Protein AF-A0A0D3IFC5-F1 (afdb_monomer)

Radius of gyration: 22.51 Å; Cα contacts (8 Å, |Δi|>4): 777; chains: 1; bounding box: 63×53×72 Å

Mean predicted aligned error: 10.8 Å

Sequence (331 aa):
MSRGERALLLRLALIPTLAHGTSCDPCGASASYTETIDTSGTHHKRTIVSNGCPNHYNLCTGKSGAAGCGAIGEEGNASQARKITYHMDIPAYPVLATENDARPECEKETIAMSLNGVPIYSGAVGPSDCDILDLDDANAKWTSFDFCGGHARCFGGEGGGKGGGKGGGKGGGKGGGKGGECKGDYHYHFPPSCLETQIGNLTDGHSPQIGWSLDGFPIYGRLGPGGVTMEHTAQGCTGTFCLDDCSGFEMEIPRRTSQEIPGLDEFKYRYYFNGPLSDLVSLPTNPKPSASDYPFAMKCYRGFSLIAAVAIAASAVAILAATVVAILLLL

InterPro domains:
  IPR025924 YHYH domain [PF14240] (183-245)

Structure (mmCIF, N/CA/C/O backbone):
data_AF-A0A0D3IFC5-F1
#
_entry.id   AF-A0A0D3IFC5-F1
#
loop_
_atom_site.group_PDB
_atom_site.id
_atom_site.type_symbol
_atom_site.label_atom_id
_atom_site.label_alt_id
_atom_site.label_comp_id
_atom_site.label_asym_id
_atom_site.label_entity_id
_atom_site.label_seq_id
_atom_site.pdbx_PDB_ins_code
_atom_site.Cartn_x
_atom_site.Cartn_y
_atom_site.Cartn_z
_atom_site.occupancy
_atom_site.B_iso_or_equiv
_atom_site.auth_seq_id
_atom_site.auth_comp_id
_atom_site.auth_asym_id
_atom_site.auth_atom_id
_atom_site.pdbx_PDB_model_num
ATOM 1 N N . MET A 1 1 ? 12.302 -28.176 40.052 1.00 33.75 1 MET A N 1
ATOM 2 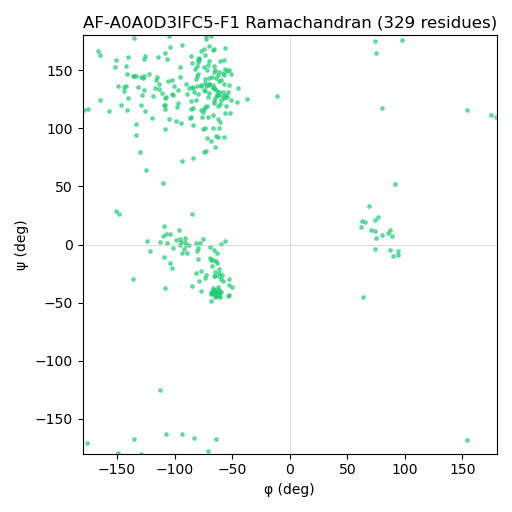C CA . MET A 1 1 ? 12.159 -28.760 38.699 1.00 33.75 1 MET A CA 1
ATOM 3 C C . MET A 1 1 ? 10.736 -28.494 38.219 1.00 33.75 1 MET A C 1
ATOM 5 O O . MET A 1 1 ? 9.878 -29.334 38.433 1.00 33.75 1 MET A O 1
ATOM 9 N N . SER A 1 2 ? 10.457 -27.322 37.640 1.00 29.91 2 SER A N 1
ATOM 10 C CA . SER A 1 2 ? 9.206 -27.085 36.907 1.00 29.91 2 SER A CA 1
ATOM 11 C C . SER A 1 2 ? 9.553 -26.982 35.425 1.00 29.91 2 SER A C 1
ATOM 13 O O . SER A 1 2 ? 10.413 -26.202 35.018 1.00 29.91 2 SER A O 1
ATOM 15 N N . ARG A 1 3 ? 8.971 -27.874 34.623 1.00 34.69 3 ARG A N 1
ATOM 16 C CA . ARG A 1 3 ? 9.056 -27.811 33.166 1.00 34.69 3 ARG A CA 1
ATOM 17 C C . ARG A 1 3 ? 7.971 -26.845 32.710 1.00 34.69 3 ARG A C 1
ATOM 19 O O . ARG A 1 3 ? 6.802 -27.092 32.972 1.00 34.69 3 ARG A O 1
ATOM 26 N N . GLY A 1 4 ? 8.389 -25.750 32.082 1.00 29.44 4 GLY A N 1
ATOM 27 C CA . GLY A 1 4 ? 7.491 -24.808 31.430 1.00 29.44 4 GLY A CA 1
ATOM 28 C C . GLY A 1 4 ? 6.779 -25.475 30.259 1.00 29.44 4 GLY A C 1
ATOM 29 O O . GLY A 1 4 ? 7.421 -26.049 29.375 1.00 29.44 4 GLY A O 1
ATOM 30 N N . GLU A 1 5 ? 5.455 -25.401 30.268 1.00 34.69 5 GLU A N 1
ATOM 31 C CA . GLU A 1 5 ? 4.618 -25.737 29.127 1.00 34.69 5 GLU A CA 1
ATOM 32 C C . GLU A 1 5 ? 4.804 -24.656 28.062 1.00 34.69 5 GLU A C 1
ATOM 34 O O . GLU A 1 5 ? 4.420 -23.500 28.225 1.00 34.69 5 GLU A O 1
ATOM 39 N N . ARG A 1 6 ? 5.461 -25.030 26.963 1.00 35.34 6 ARG A N 1
ATOM 40 C CA . ARG A 1 6 ? 5.483 -24.226 25.745 1.00 35.34 6 ARG A CA 1
ATOM 41 C C . ARG A 1 6 ? 4.134 -24.406 25.063 1.00 35.34 6 ARG A C 1
ATOM 43 O O . ARG A 1 6 ? 3.859 -25.485 24.543 1.00 35.34 6 ARG A O 1
ATOM 50 N N . ALA A 1 7 ? 3.318 -23.355 25.062 1.00 32.72 7 ALA A N 1
ATOM 51 C CA . ALA A 1 7 ? 2.137 -23.273 24.219 1.00 32.72 7 ALA A CA 1
ATOM 52 C C . ALA A 1 7 ? 2.563 -23.464 22.755 1.00 32.72 7 ALA A C 1
ATOM 54 O O . ALA A 1 7 ? 3.312 -22.668 22.185 1.00 32.72 7 ALA A O 1
ATOM 55 N N . LEU A 1 8 ? 2.130 -24.577 22.171 1.00 28.14 8 LEU A N 1
ATOM 56 C CA . LEU A 1 8 ? 2.305 -24.888 20.764 1.00 28.14 8 LEU A CA 1
ATOM 57 C C . LEU A 1 8 ? 1.360 -23.975 19.973 1.00 28.14 8 LEU A C 1
ATOM 59 O O . LEU A 1 8 ? 0.194 -24.307 19.776 1.00 28.14 8 LEU A O 1
ATOM 63 N N . LEU A 1 9 ? 1.852 -22.805 19.554 1.00 31.97 9 LEU A N 1
ATOM 64 C CA . LEU A 1 9 ? 1.166 -21.979 18.562 1.00 31.97 9 LEU A CA 1
ATOM 65 C C . LEU A 1 9 ? 1.044 -22.800 17.273 1.00 31.97 9 LEU A C 1
ATOM 67 O O . LEU A 1 9 ? 2.025 -23.016 16.555 1.00 31.97 9 LEU A O 1
ATOM 71 N N . LEU A 1 10 ? -0.166 -23.276 16.996 1.00 27.66 10 LEU A N 1
ATOM 72 C CA . LEU A 1 10 ? -0.509 -23.918 15.740 1.00 27.66 10 LEU A CA 1
ATOM 73 C C . LEU A 1 10 ? -0.418 -22.848 14.643 1.00 27.66 10 LEU A C 1
ATOM 75 O O . LEU A 1 10 ? -1.297 -22.001 14.505 1.00 27.66 10 LEU A O 1
ATOM 79 N N . ARG A 1 11 ? 0.694 -22.847 13.901 1.00 34.69 11 ARG A N 1
ATOM 80 C CA . ARG A 1 11 ? 0.884 -22.004 12.718 1.00 34.69 11 ARG A CA 1
ATOM 81 C C . ARG A 1 11 ? -0.127 -22.431 11.654 1.00 34.69 11 ARG A C 1
ATOM 83 O O . ARG A 1 11 ? 0.156 -23.326 10.862 1.00 34.69 11 ARG A O 1
ATOM 90 N N . LEU A 1 12 ? -1.289 -21.782 11.614 1.00 34.06 12 LEU A N 1
ATOM 91 C CA . LEU A 1 12 ? -2.104 -21.746 10.406 1.00 34.06 12 LEU A CA 1
ATOM 92 C C . LEU A 1 12 ? -1.382 -20.806 9.436 1.00 34.06 12 LEU A C 1
ATOM 94 O O . LEU A 1 12 ? -1.652 -19.610 9.371 1.00 34.06 12 LEU A O 1
ATOM 98 N N . ALA A 1 13 ? -0.354 -21.328 8.771 1.00 34.78 13 ALA A N 1
ATOM 99 C CA . ALA A 1 13 ? 0.231 -20.634 7.643 1.00 34.78 13 ALA A CA 1
ATOM 100 C C . ALA A 1 13 ? -0.901 -20.407 6.632 1.00 34.78 13 ALA A C 1
ATOM 102 O O . ALA A 1 13 ? -1.573 -21.365 6.243 1.00 34.78 13 ALA A O 1
ATOM 103 N N . LEU A 1 14 ? -1.113 -19.156 6.209 1.00 41.56 14 LEU A N 1
ATOM 104 C CA . LEU A 1 14 ? -1.671 -18.908 4.886 1.00 41.56 14 LEU A CA 1
ATOM 105 C C . LEU A 1 14 ? -0.703 -19.592 3.920 1.00 41.56 14 LEU A C 1
ATOM 107 O O . LEU A 1 14 ? 0.341 -19.042 3.586 1.00 41.56 14 LEU A O 1
ATOM 111 N N . ILE A 1 15 ? -0.980 -20.843 3.570 1.00 39.22 15 ILE A N 1
ATOM 112 C CA . ILE A 1 15 ? -0.263 -21.528 2.509 1.00 39.22 15 ILE A CA 1
ATOM 113 C C . ILE A 1 15 ? -0.982 -21.078 1.243 1.00 39.22 15 ILE A C 1
ATOM 115 O O . ILE A 1 15 ? -2.089 -21.564 0.997 1.00 39.22 15 ILE A O 1
ATOM 119 N N . PRO A 1 16 ? -0.424 -20.144 0.449 1.00 45.09 16 PRO A N 1
ATOM 120 C CA . PRO A 1 16 ? -0.917 -19.963 -0.900 1.00 45.09 16 PRO A CA 1
ATOM 121 C C . PRO A 1 16 ? -0.833 -21.332 -1.573 1.00 45.09 16 PRO A C 1
ATOM 123 O O . PRO A 1 16 ? 0.238 -21.938 -1.655 1.00 45.09 16 PRO A O 1
ATOM 126 N N . THR A 1 17 ? -1.966 -21.870 -2.010 1.00 41.25 17 THR A N 1
ATOM 127 C CA . THR A 1 17 ? -1.960 -23.004 -2.927 1.00 41.25 17 THR A CA 1
ATOM 128 C C . THR A 1 17 ? -1.266 -22.516 -4.194 1.00 41.25 17 THR A C 1
ATOM 130 O O . THR A 1 17 ? -1.870 -21.781 -4.974 1.00 41.25 17 THR A O 1
ATOM 133 N N . LEU A 1 18 ? 0.022 -22.846 -4.361 1.00 41.03 18 LEU A N 1
ATOM 134 C CA . LEU A 1 18 ? 0.817 -22.483 -5.535 1.00 41.03 18 LEU A CA 1
ATOM 135 C C . LEU A 1 18 ? 0.246 -23.184 -6.778 1.00 41.03 18 LEU A C 1
ATOM 137 O O . LEU A 1 18 ? 0.728 -24.228 -7.212 1.00 41.03 18 LEU A O 1
ATOM 141 N N . ALA A 1 19 ? -0.768 -22.584 -7.391 1.00 39.53 19 ALA A N 1
ATOM 142 C CA . ALA A 1 19 ? -0.907 -22.658 -8.831 1.00 39.53 19 ALA A CA 1
ATOM 143 C C . ALA A 1 19 ? 0.177 -21.739 -9.408 1.00 39.53 19 ALA A C 1
ATOM 145 O O . ALA A 1 19 ? 0.192 -20.545 -9.123 1.00 39.53 19 ALA A O 1
ATOM 146 N N . HIS A 1 20 ? 1.114 -22.290 -10.181 1.00 46.91 20 HIS A N 1
ATOM 147 C CA . HIS A 1 20 ? 2.053 -21.488 -10.965 1.00 46.91 20 HIS A CA 1
ATOM 148 C C . HIS A 1 20 ? 1.249 -20.670 -11.989 1.00 46.91 20 HIS A C 1
ATOM 150 O O . HIS A 1 20 ? 0.894 -21.172 -13.056 1.00 46.91 20 HIS A O 1
ATOM 156 N N . GLY A 1 21 ? 0.886 -19.440 -11.625 1.00 58.22 21 GLY A N 1
ATOM 157 C CA . GLY A 1 21 ? 0.011 -18.601 -12.429 1.00 58.22 21 GLY A CA 1
ATOM 158 C C . GLY A 1 21 ? 0.676 -18.099 -13.704 1.00 58.22 21 GLY A C 1
ATOM 159 O O . GLY A 1 21 ? 1.896 -17.941 -13.787 1.00 58.22 21 GLY A O 1
ATOM 160 N N . THR A 1 22 ? -0.155 -17.810 -14.703 1.00 84.75 22 THR A N 1
ATOM 161 C CA . THR A 1 22 ? 0.239 -17.007 -15.865 1.00 84.75 22 THR A CA 1
ATOM 162 C C . THR A 1 22 ? 0.780 -15.654 -15.399 1.00 84.75 22 THR A C 1
ATOM 164 O O . THR A 1 22 ? 0.311 -15.140 -14.378 1.00 84.75 22 THR A O 1
ATOM 167 N N . SER A 1 23 ? 1.690 -15.047 -16.162 1.00 90.75 23 SER A N 1
ATOM 168 C CA . SER A 1 23 ? 2.106 -13.662 -15.921 1.00 90.75 23 SER A CA 1
ATOM 169 C C . SER A 1 23 ? 0.897 -12.729 -15.801 1.00 90.75 23 SER A C 1
ATOM 171 O O . SER A 1 23 ? -0.141 -12.948 -16.441 1.00 90.75 23 SER A O 1
ATOM 173 N N . CYS A 1 24 ? 1.025 -11.709 -14.959 1.00 95.31 24 CYS A N 1
ATOM 1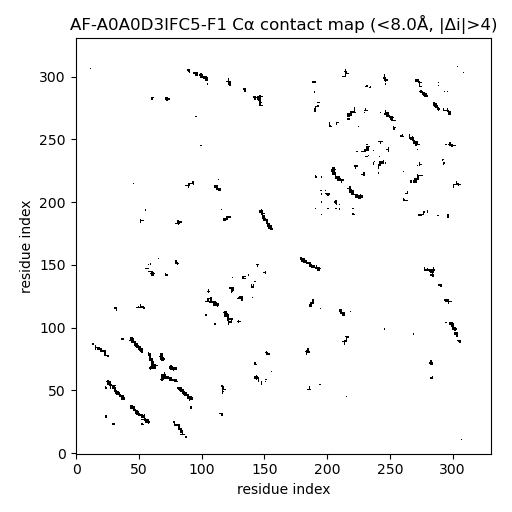74 C CA . CYS A 1 24 ? 0.086 -10.601 -14.936 1.00 95.31 24 CYS A CA 1
ATOM 175 C C . CYS A 1 24 ? 0.161 -9.835 -16.257 1.00 95.31 24 CYS A C 1
ATOM 177 O O . CYS A 1 24 ? 1.211 -9.776 -16.902 1.00 95.31 24 CYS A O 1
ATOM 179 N N . ASP A 1 25 ? -0.965 -9.249 -16.649 1.00 95.94 25 ASP A N 1
ATOM 180 C CA . ASP A 1 25 ? -1.003 -8.314 -17.761 1.00 95.94 25 ASP A CA 1
ATOM 181 C C . ASP A 1 25 ? -0.137 -7.083 -17.425 1.00 95.94 25 ASP A C 1
ATOM 183 O O . ASP A 1 25 ? -0.321 -6.505 -16.346 1.00 95.94 25 ASP A O 1
ATOM 187 N N . PRO A 1 26 ? 0.801 -6.677 -18.302 1.00 94.19 26 PRO A N 1
ATOM 188 C CA . PRO A 1 26 ? 1.680 -5.535 -18.055 1.00 94.19 26 PRO A CA 1
ATOM 189 C C . PRO A 1 26 ? 0.971 -4.201 -17.831 1.00 94.19 26 PRO A C 1
ATOM 191 O O . PRO A 1 26 ? 1.519 -3.331 -17.159 1.00 94.19 26 PRO A O 1
ATOM 194 N N . CYS A 1 27 ? -0.233 -4.045 -18.387 1.00 93.75 27 CYS A N 1
ATOM 195 C CA . CYS A 1 27 ? -1.057 -2.845 -18.267 1.00 93.75 27 CYS A CA 1
ATOM 196 C C . CYS A 1 27 ? -2.086 -2.951 -17.128 1.00 93.75 27 CYS A C 1
ATOM 198 O O . CYS A 1 27 ? -2.850 -2.014 -16.903 1.00 93.75 27 CYS A O 1
ATOM 200 N N . GLY A 1 28 ? -2.122 -4.081 -16.417 1.00 95.75 28 GLY A N 1
ATOM 201 C CA . GLY A 1 28 ? -2.994 -4.320 -15.272 1.00 95.75 28 GLY A CA 1
ATOM 202 C C . GLY A 1 28 ? -4.375 -4.893 -15.595 1.00 95.75 28 GLY A C 1
ATOM 203 O O . GLY A 1 28 ? -5.192 -5.061 -14.689 1.00 95.75 28 GLY A O 1
ATOM 204 N N . ALA A 1 29 ? -4.655 -5.272 -16.848 1.00 96.19 29 ALA A N 1
ATOM 205 C CA . ALA A 1 29 ? -5.967 -5.802 -17.249 1.00 96.19 29 ALA A CA 1
ATOM 206 C C . ALA A 1 29 ? -6.335 -7.134 -16.571 1.00 96.19 29 ALA A C 1
ATOM 208 O O . ALA A 1 29 ? -7.484 -7.571 -16.618 1.00 96.19 29 ALA A O 1
ATOM 209 N N . SER A 1 30 ? -5.363 -7.807 -15.954 1.00 96.31 30 SER A N 1
ATOM 210 C CA . SER A 1 30 ? -5.572 -9.081 -15.279 1.00 96.31 30 SER A CA 1
ATOM 211 C C . SER A 1 30 ? -5.819 -8.966 -13.778 1.00 96.31 30 SER A C 1
ATOM 213 O O . SER A 1 30 ? -5.848 -10.011 -13.138 1.00 96.31 30 SER A O 1
ATOM 215 N N . ALA A 1 31 ? -5.927 -7.768 -13.200 1.00 97.38 31 ALA A N 1
ATOM 216 C CA . ALA A 1 31 ? -6.189 -7.596 -11.772 1.00 97.38 31 ALA A CA 1
ATOM 217 C C . ALA A 1 31 ? -7.543 -8.189 -11.356 1.00 97.38 31 ALA A C 1
ATOM 219 O O . ALA A 1 31 ? -8.517 -8.151 -12.110 1.00 97.38 31 ALA A O 1
ATOM 220 N N . SER A 1 32 ? -7.619 -8.728 -10.141 1.00 97.38 32 SER A N 1
ATOM 221 C CA . SER A 1 32 ? -8.889 -9.121 -9.532 1.00 97.38 32 SER A CA 1
ATOM 222 C C . SER A 1 32 ? -8.863 -8.861 -8.038 1.00 97.38 32 SER A C 1
ATOM 224 O O . SER A 1 32 ? -7.912 -9.264 -7.371 1.00 97.38 32 SER A O 1
ATOM 226 N N . TYR A 1 33 ? -9.943 -8.293 -7.521 1.00 98.06 33 TYR A N 1
ATOM 227 C CA . TYR A 1 33 ? -10.167 -8.098 -6.099 1.00 98.06 33 TYR A CA 1
ATOM 228 C C . TYR A 1 33 ? -11.649 -8.297 -5.802 1.00 98.06 33 TYR A C 1
ATOM 230 O O . TYR A 1 33 ? -12.506 -7.749 -6.496 1.00 98.06 33 TYR A O 1
ATOM 238 N N . THR A 1 34 ? -11.954 -9.080 -4.777 1.00 98.19 34 THR A N 1
ATOM 239 C CA . THR A 1 34 ? -13.308 -9.225 -4.243 1.00 98.19 34 THR A CA 1
ATOM 240 C C . THR A 1 34 ? -13.251 -9.314 -2.733 1.00 98.19 34 THR A C 1
ATOM 242 O O . THR A 1 34 ? -12.328 -9.917 -2.184 1.00 98.19 34 THR A O 1
ATOM 245 N N . GLU A 1 35 ? -14.276 -8.789 -2.077 1.00 97.31 35 GLU A N 1
ATOM 246 C CA . GLU A 1 35 ? -14.458 -8.939 -0.643 1.00 97.31 35 GLU A CA 1
ATOM 247 C C . GLU A 1 35 ? -15.895 -9.335 -0.303 1.00 97.31 35 GLU A C 1
ATOM 249 O O . GLU A 1 35 ? -16.852 -8.919 -0.957 1.00 97.31 35 GLU A O 1
ATOM 254 N N . THR A 1 36 ? -16.046 -10.153 0.734 1.00 97.75 36 THR A N 1
ATOM 255 C CA . THR A 1 36 ? -17.341 -10.544 1.297 1.00 97.75 36 THR A CA 1
ATOM 256 C C . THR A 1 36 ? -17.289 -10.460 2.811 1.00 97.75 36 THR A C 1
ATOM 258 O O . THR A 1 36 ? -16.263 -10.785 3.410 1.00 97.75 36 THR A O 1
ATOM 261 N N . ILE A 1 37 ? -18.398 -10.074 3.437 1.00 96.50 37 ILE A N 1
ATOM 262 C CA . ILE A 1 37 ? -18.522 -10.044 4.894 1.00 96.50 37 ILE A CA 1
ATOM 263 C C . ILE A 1 37 ? -19.434 -11.187 5.337 1.00 96.50 37 ILE A C 1
ATOM 265 O O . ILE A 1 37 ? -20.560 -11.310 4.861 1.00 96.50 37 ILE A O 1
ATOM 269 N N . ASP A 1 38 ? -1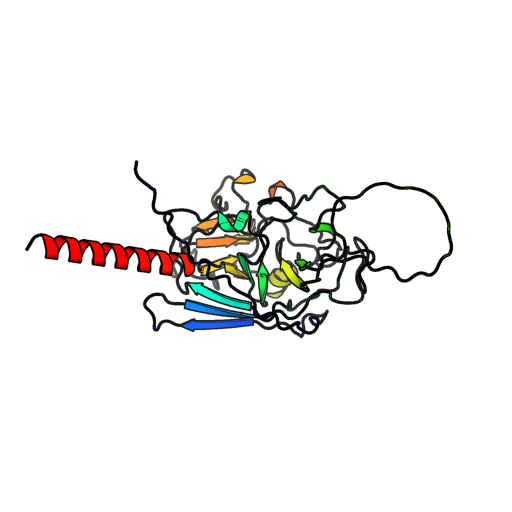8.943 -11.994 6.272 1.00 94.44 38 ASP A N 1
ATOM 270 C CA . ASP A 1 38 ? -19.699 -13.021 6.977 1.00 94.44 38 ASP A CA 1
ATOM 271 C C . ASP A 1 38 ? -19.928 -12.582 8.429 1.00 94.44 38 ASP A C 1
ATOM 273 O O . ASP A 1 38 ? -18.983 -12.407 9.204 1.00 94.44 38 ASP A O 1
ATOM 277 N N . THR A 1 39 ? -21.196 -12.395 8.792 1.00 94.44 39 THR A N 1
ATOM 278 C CA . THR A 1 39 ? -21.644 -12.021 10.141 1.00 94.44 39 THR A CA 1
ATOM 279 C C . THR A 1 39 ? -22.332 -13.169 10.884 1.00 94.44 39 THR A C 1
ATOM 281 O O . THR A 1 39 ? -22.921 -12.954 11.938 1.00 94.44 39 THR A O 1
ATOM 284 N N . SER A 1 40 ? -22.291 -14.394 10.351 1.00 89.25 40 SER A N 1
ATOM 285 C CA . SER A 1 40 ? -22.994 -15.543 10.936 1.00 89.25 40 SER A CA 1
ATOM 286 C C . SER A 1 40 ? -22.295 -16.141 12.165 1.00 89.25 40 SER A C 1
ATOM 288 O O . SER A 1 40 ? -22.939 -16.802 12.981 1.00 89.25 40 SER A O 1
ATOM 290 N N . GLY A 1 41 ? -20.983 -15.920 12.306 1.00 81.00 41 GLY A N 1
ATOM 291 C CA . GLY A 1 41 ? -20.166 -16.420 13.413 1.00 81.00 41 GLY A CA 1
ATOM 292 C C . GLY A 1 41 ? -20.022 -15.442 14.584 1.00 81.00 41 GLY A C 1
ATOM 293 O O . GLY A 1 41 ? -20.362 -14.269 14.493 1.00 81.00 41 GLY A O 1
ATOM 294 N N . THR A 1 42 ? -19.432 -15.916 15.687 1.00 76.69 42 THR A N 1
ATOM 295 C CA . THR A 1 42 ? -19.100 -15.079 16.862 1.00 76.69 42 THR A CA 1
ATOM 296 C C . THR A 1 42 ? -18.056 -14.003 16.566 1.00 76.69 42 THR A C 1
ATOM 298 O O . THR A 1 42 ? -17.998 -12.993 17.261 1.00 76.69 42 THR A O 1
ATOM 301 N N . HIS A 1 43 ? -17.243 -14.217 15.533 1.00 81.50 43 HIS A N 1
ATOM 302 C CA . HIS A 1 43 ? -16.288 -13.248 15.020 1.00 81.50 43 HIS A CA 1
ATOM 303 C C . HIS A 1 43 ? -16.669 -12.958 13.574 1.00 81.50 43 HIS A C 1
ATOM 305 O O . HIS A 1 43 ? -16.532 -13.825 12.709 1.00 81.50 43 HIS A O 1
ATOM 311 N N . HIS A 1 44 ? -17.183 -11.756 13.322 1.00 91.12 44 HIS A N 1
ATOM 312 C CA . HIS A 1 44 ? -17.519 -11.334 11.969 1.00 91.12 44 HIS A CA 1
ATOM 313 C C . HIS A 1 44 ? -16.239 -11.200 11.143 1.00 91.12 44 HIS A C 1
ATOM 315 O O . HIS A 1 44 ? -15.231 -10.650 11.603 1.00 91.12 44 HIS A O 1
ATOM 321 N N . LYS A 1 45 ? -16.288 -11.685 9.910 1.00 93.38 45 LYS A N 1
ATOM 322 C CA . LYS A 1 45 ? -15.113 -11.904 9.076 1.00 93.38 45 LYS A CA 1
ATOM 323 C C . LYS A 1 45 ? -15.277 -11.220 7.733 1.00 93.38 45 LYS A C 1
ATOM 325 O O . LYS A 1 45 ? -16.312 -11.363 7.091 1.00 93.38 45 LYS A O 1
ATOM 330 N N . ARG A 1 46 ? -14.247 -10.500 7.302 1.00 96.25 46 ARG A N 1
ATOM 331 C CA . ARG A 1 46 ? -14.088 -10.036 5.927 1.00 96.25 46 ARG A CA 1
ATOM 332 C C . ARG A 1 46 ? -13.159 -11.011 5.219 1.00 96.25 46 ARG A C 1
ATOM 334 O O . ARG A 1 46 ? -12.009 -11.176 5.620 1.00 96.25 46 ARG A O 1
ATOM 341 N N . THR A 1 47 ? -13.667 -11.654 4.179 1.00 97.00 47 THR A N 1
ATOM 342 C CA . THR A 1 47 ? -12.872 -12.501 3.292 1.00 97.00 47 THR A CA 1
ATOM 343 C C . THR A 1 47 ? -12.492 -11.688 2.070 1.00 97.00 47 THR A C 1
ATOM 345 O O . THR A 1 47 ? -13.371 -11.189 1.374 1.00 97.00 47 THR A O 1
ATOM 348 N N . ILE A 1 48 ? -11.193 -11.561 1.819 1.00 98.12 48 ILE A N 1
ATOM 349 C CA . ILE A 1 48 ? -10.618 -10.898 0.652 1.00 98.12 48 ILE A CA 1
ATOM 350 C C . ILE A 1 48 ? -10.023 -11.968 -0.256 1.00 98.12 48 ILE A C 1
ATOM 352 O O . ILE A 1 48 ? -9.172 -12.752 0.172 1.00 98.12 48 ILE A O 1
ATOM 356 N N . VAL A 1 49 ? -10.436 -11.965 -1.520 1.00 98.00 49 VAL A N 1
ATOM 357 C CA . VAL A 1 49 ? -9.869 -12.815 -2.568 1.00 98.00 49 VAL A CA 1
ATOM 358 C C . VAL A 1 49 ? -9.279 -11.936 -3.660 1.00 98.00 49 VAL A C 1
ATOM 360 O O . VAL A 1 49 ? -9.942 -11.038 -4.178 1.00 98.00 49 VAL A O 1
ATOM 363 N N . SER A 1 50 ? -8.025 -12.200 -4.007 1.00 97.69 50 SER A N 1
ATOM 364 C CA . SER A 1 50 ? -7.293 -11.497 -5.058 1.00 97.69 50 SER A CA 1
ATOM 365 C C . SER A 1 50 ? -6.430 -12.474 -5.854 1.00 97.69 50 SER A C 1
ATOM 367 O O . SER A 1 50 ? -6.129 -13.569 -5.385 1.00 97.69 50 SER A O 1
ATOM 369 N N . ASN A 1 51 ? -6.013 -12.082 -7.056 1.00 95.94 51 ASN A N 1
ATOM 370 C CA . ASN A 1 51 ? -5.016 -12.806 -7.840 1.00 95.94 51 ASN A CA 1
ATOM 371 C C . ASN A 1 51 ? -3.623 -12.151 -7.832 1.00 95.94 51 ASN A C 1
ATOM 373 O O . ASN A 1 51 ? -2.761 -12.576 -8.602 1.00 95.94 51 ASN A O 1
ATOM 377 N N . GLY A 1 52 ? -3.404 -11.127 -7.002 1.00 96.31 52 GLY A N 1
ATOM 378 C CA . GLY A 1 52 ? -2.095 -10.503 -6.793 1.00 96.31 52 GLY A CA 1
ATOM 379 C C . GLY A 1 52 ? -1.603 -9.615 -7.935 1.00 96.31 52 GLY A C 1
ATOM 380 O O . GLY A 1 52 ? -0.535 -9.020 -7.814 1.00 96.31 52 GLY A O 1
ATOM 381 N N . CYS A 1 53 ? -2.335 -9.526 -9.048 1.00 97.31 53 CYS A N 1
ATOM 382 C CA . CYS A 1 53 ? -1.940 -8.672 -10.158 1.00 97.31 53 CYS A CA 1
ATOM 383 C C . CYS A 1 53 ? -2.381 -7.225 -9.908 1.00 97.31 53 CYS A C 1
ATOM 385 O O . CYS A 1 53 ? -3.561 -7.012 -9.626 1.00 97.31 53 CYS A O 1
ATOM 387 N N . PRO A 1 54 ? -1.489 -6.233 -10.079 1.00 97.38 54 PRO A N 1
ATOM 388 C CA . PRO A 1 54 ? -1.870 -4.829 -9.995 1.00 97.38 54 PRO A CA 1
ATOM 389 C C . PRO A 1 54 ? -2.813 -4.449 -11.135 1.00 97.38 54 PRO A C 1
ATOM 391 O O . PRO A 1 54 ? -2.689 -4.957 -12.248 1.00 97.38 54 PRO A O 1
ATOM 394 N N . ASN A 1 55 ? -3.715 -3.503 -10.874 1.00 97.31 55 ASN A N 1
ATOM 395 C CA . ASN A 1 55 ? -4.602 -2.881 -11.868 1.00 97.31 55 ASN A CA 1
ATOM 396 C C . ASN A 1 55 ? -3.926 -1.707 -12.611 1.00 97.31 55 ASN A C 1
ATOM 398 O O . ASN A 1 55 ? -4.581 -0.755 -13.038 1.00 97.31 55 ASN A O 1
ATOM 402 N N . HIS A 1 56 ? -2.601 -1.742 -12.699 1.00 97.25 56 HIS A N 1
ATOM 403 C CA . HIS A 1 56 ? -1.773 -0.707 -13.295 1.00 97.25 56 HIS A CA 1
ATOM 404 C C . HIS A 1 56 ? -0.511 -1.324 -13.913 1.00 97.25 56 HIS A C 1
ATOM 406 O O . HIS A 1 56 ? -0.295 -2.537 -13.849 1.00 97.25 56 HIS A O 1
ATOM 412 N N . TYR A 1 57 ? 0.326 -0.457 -14.484 1.00 94.88 57 TYR A N 1
ATOM 413 C CA . TYR A 1 57 ? 1.650 -0.775 -15.016 1.00 94.88 57 TYR A CA 1
ATOM 414 C C . TYR A 1 57 ? 2.477 -1.663 -14.072 1.00 94.88 57 TYR A C 1
ATOM 416 O O . TYR A 1 57 ? 2.552 -1.377 -12.881 1.00 94.88 57 TYR A O 1
ATOM 424 N N . ASN A 1 58 ? 3.126 -2.709 -14.589 1.00 95.62 58 ASN A N 1
ATOM 425 C CA . ASN A 1 58 ? 4.009 -3.569 -13.782 1.00 95.62 58 ASN A CA 1
ATOM 426 C C . ASN A 1 58 ? 5.198 -4.161 -14.565 1.00 95.62 58 ASN A C 1
ATOM 428 O O . ASN A 1 58 ? 5.682 -5.256 -14.240 1.00 95.62 58 ASN A O 1
ATOM 432 N N . LEU A 1 59 ? 5.648 -3.487 -15.631 1.00 94.75 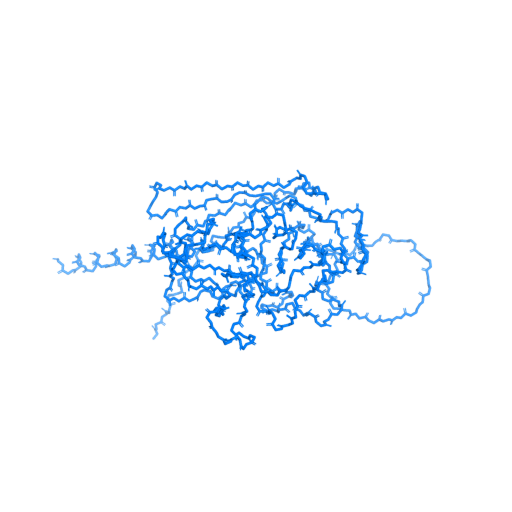59 LEU A N 1
ATOM 433 C CA . LEU A 1 59 ? 6.807 -3.964 -16.385 1.00 94.75 59 LEU A CA 1
ATOM 434 C C . LEU A 1 59 ? 8.047 -3.995 -15.493 1.00 94.75 59 LEU A C 1
ATOM 436 O O . LEU A 1 59 ? 8.289 -3.122 -14.661 1.00 94.75 59 LEU A O 1
ATOM 440 N N . CYS A 1 60 ? 8.840 -5.046 -15.674 1.00 93.62 60 CYS A N 1
ATOM 441 C CA . CYS A 1 60 ? 9.993 -5.289 -14.834 1.00 93.62 60 CYS A CA 1
ATOM 442 C C . CYS A 1 60 ? 11.112 -4.275 -15.106 1.00 93.62 60 CYS A C 1
ATOM 444 O O . CYS A 1 60 ? 11.585 -4.150 -16.234 1.00 93.62 60 CYS A O 1
ATOM 446 N N . THR A 1 61 ? 11.592 -3.616 -14.056 1.00 93.38 61 THR A N 1
ATOM 447 C CA . THR A 1 61 ? 12.710 -2.665 -14.089 1.00 93.38 61 THR A CA 1
ATOM 448 C C . THR A 1 61 ? 13.784 -3.060 -13.067 1.00 93.38 61 THR A C 1
ATOM 450 O O . THR A 1 61 ? 13.520 -3.859 -12.163 1.00 93.38 61 THR A O 1
ATOM 453 N N . GLY A 1 62 ? 15.005 -2.538 -13.216 1.00 91.06 62 GLY A N 1
ATOM 454 C CA . GLY A 1 62 ? 16.070 -2.653 -12.215 1.00 91.06 62 GLY A CA 1
ATOM 455 C C . GLY A 1 62 ? 16.602 -4.058 -11.957 1.00 91.06 62 GLY A C 1
ATOM 456 O O . GLY A 1 62 ? 17.224 -4.289 -10.926 1.00 91.06 62 GLY A O 1
ATOM 457 N N . LYS A 1 63 ? 16.386 -5.005 -12.879 1.00 88.12 63 LYS A N 1
ATOM 458 C CA . LYS A 1 63 ? 16.831 -6.407 -12.755 1.00 88.12 63 LYS A CA 1
ATOM 459 C C . LYS A 1 63 ? 17.670 -6.810 -13.961 1.00 88.12 63 LYS A C 1
ATOM 461 O O . LYS A 1 63 ? 17.291 -7.676 -14.752 1.00 88.12 63 LYS A O 1
ATOM 466 N N . SER A 1 64 ? 18.822 -6.156 -14.110 1.00 84.25 64 SER A N 1
ATOM 467 C CA . SER A 1 64 ? 19.762 -6.384 -15.212 1.00 84.25 64 SER A CA 1
ATOM 468 C C . SER A 1 64 ? 20.103 -7.868 -15.377 1.00 84.25 64 SER A C 1
ATOM 470 O O . SER A 1 64 ? 20.585 -8.518 -14.452 1.00 84.25 64 SER A O 1
ATOM 472 N N . GLY A 1 65 ? 19.883 -8.405 -16.578 1.00 81.25 65 GLY A N 1
ATOM 473 C CA . GLY A 1 65 ? 20.155 -9.810 -16.902 1.00 81.25 65 GLY A CA 1
ATOM 474 C C . GLY A 1 65 ? 18.988 -10.768 -16.645 1.00 81.25 65 GLY A C 1
ATOM 475 O O . GLY A 1 65 ? 19.038 -11.906 -17.118 1.00 81.25 65 GLY A O 1
ATOM 476 N N . ALA A 1 66 ? 17.915 -10.326 -15.981 1.00 84.62 66 ALA A N 1
ATOM 477 C CA . ALA A 1 66 ? 16.662 -11.070 -15.941 1.00 84.62 66 ALA A CA 1
ATOM 478 C C . ALA A 1 66 ? 15.896 -10.895 -17.262 1.00 84.62 66 ALA A C 1
ATOM 480 O O . ALA A 1 66 ? 15.804 -9.801 -17.821 1.00 84.62 66 ALA A O 1
ATOM 481 N N . ALA A 1 67 ? 15.341 -11.991 -17.782 1.00 84.50 67 ALA A N 1
ATOM 482 C CA . ALA A 1 67 ? 14.637 -11.974 -19.059 1.00 84.50 67 ALA A CA 1
ATOM 483 C C . ALA A 1 67 ? 13.439 -11.007 -19.025 1.00 84.50 67 ALA A C 1
ATOM 485 O O . ALA A 1 67 ? 12.552 -11.130 -18.183 1.00 84.50 67 ALA A O 1
ATOM 486 N N . GLY A 1 68 ? 13.420 -10.058 -19.962 1.00 88.06 68 GLY A N 1
ATOM 487 C CA . GLY A 1 68 ? 12.352 -9.070 -20.115 1.00 88.06 68 GLY A CA 1
ATOM 488 C C . GLY A 1 68 ? 12.344 -7.934 -19.088 1.00 88.06 68 GLY A C 1
ATOM 489 O O . GLY A 1 68 ? 11.432 -7.112 -19.126 1.00 88.06 68 GLY A O 1
ATOM 490 N N . CYS A 1 69 ? 13.350 -7.854 -18.216 1.00 92.50 69 CYS A N 1
ATOM 491 C CA . CYS A 1 69 ? 13.551 -6.733 -17.301 1.00 92.50 69 CYS A CA 1
ATOM 492 C C . CYS A 1 69 ? 14.525 -5.702 -17.880 1.00 92.50 69 CYS A C 1
ATOM 494 O O . CYS A 1 69 ? 15.506 -6.073 -18.529 1.00 92.50 69 CYS A O 1
ATOM 496 N N . GLY A 1 70 ? 14.269 -4.421 -17.612 1.00 92.81 70 GLY A N 1
ATOM 497 C CA . GLY A 1 70 ? 15.214 -3.336 -17.877 1.00 92.81 70 GLY A CA 1
ATOM 498 C C . GLY A 1 70 ? 16.337 -3.273 -16.836 1.00 92.81 70 GLY A C 1
ATOM 499 O O . GLY A 1 70 ? 16.258 -3.903 -15.771 1.00 92.81 70 GLY A O 1
ATOM 500 N N . ALA A 1 71 ? 17.388 -2.507 -17.140 1.00 93.44 71 ALA A N 1
ATOM 501 C CA . ALA A 1 71 ? 18.402 -2.131 -16.159 1.00 93.44 71 ALA A CA 1
ATOM 502 C C . ALA A 1 71 ? 17.831 -1.168 -15.095 1.00 93.44 71 ALA A C 1
ATOM 504 O O . ALA A 1 71 ? 16.650 -0.812 -15.117 1.00 93.44 71 ALA A O 1
ATOM 505 N N . ILE A 1 72 ? 18.659 -0.755 -14.130 1.00 92.94 72 ILE A N 1
ATOM 506 C CA . ILE A 1 72 ? 18.265 0.262 -13.143 1.00 92.94 72 ILE A CA 1
ATOM 507 C C . ILE A 1 72 ? 17.919 1.555 -13.881 1.00 92.94 72 ILE A C 1
ATOM 509 O O . ILE A 1 72 ? 18.753 2.107 -14.595 1.00 92.94 72 ILE A O 1
ATOM 513 N N . GLY A 1 73 ? 16.682 2.010 -13.694 1.00 94.06 73 GLY A N 1
ATOM 514 C CA . GLY A 1 73 ? 16.134 3.194 -14.347 1.00 94.06 73 GLY A CA 1
ATOM 515 C C . GLY A 1 73 ? 15.652 2.999 -15.780 1.00 94.06 73 GLY A C 1
ATOM 516 O O . GLY A 1 73 ? 15.283 3.967 -16.439 1.00 94.06 73 GLY A O 1
ATOM 517 N N . GLU A 1 74 ? 15.607 1.757 -16.256 1.00 95.50 74 GLU A N 1
ATOM 518 C CA . GLU A 1 74 ? 15.093 1.420 -17.577 1.00 95.50 74 GLU A CA 1
ATOM 519 C C . GLU A 1 74 ? 13.849 0.533 -17.465 1.00 95.50 74 GLU A C 1
ATOM 521 O O . GLU A 1 74 ? 13.759 -0.364 -16.619 1.00 95.50 74 GLU A O 1
ATOM 526 N N . GLU A 1 75 ? 12.885 0.773 -18.347 1.00 95.00 75 GLU A N 1
ATOM 527 C CA . GLU A 1 75 ? 11.708 -0.075 -18.512 1.00 95.00 75 GLU A CA 1
ATOM 528 C C . GLU A 1 75 ? 12.093 -1.389 -19.218 1.00 95.00 75 GLU A C 1
ATOM 530 O O . GLU A 1 75 ? 12.902 -1.414 -20.148 1.00 95.00 75 GLU A O 1
ATOM 535 N N . GLY A 1 76 ? 11.527 -2.505 -18.755 1.00 94.38 76 GLY A N 1
ATOM 536 C CA . GLY A 1 76 ? 11.643 -3.802 -19.420 1.00 94.38 76 GLY A CA 1
ATOM 537 C C . GLY A 1 76 ? 10.637 -3.990 -20.555 1.00 94.38 76 GLY A C 1
ATOM 538 O O . GLY A 1 76 ? 9.966 -3.073 -20.995 1.00 94.38 76 GLY A O 1
ATOM 539 N N . ASN A 1 77 ? 10.484 -5.220 -21.037 1.00 93.88 77 ASN A N 1
ATOM 540 C CA . ASN A 1 77 ? 9.473 -5.564 -22.049 1.00 93.88 77 ASN A CA 1
ATOM 541 C C . ASN A 1 77 ? 8.526 -6.686 -21.606 1.00 93.88 77 ASN A C 1
ATOM 543 O O . ASN A 1 77 ? 7.668 -7.116 -22.377 1.00 93.88 77 ASN A O 1
ATOM 547 N N . ALA A 1 78 ? 8.673 -7.161 -20.368 1.00 91.56 78 ALA A N 1
ATOM 548 C CA . ALA A 1 78 ? 7.794 -8.151 -19.778 1.00 91.56 78 ALA A CA 1
ATOM 549 C C . ALA A 1 78 ? 7.538 -7.863 -18.297 1.00 91.56 78 ALA A C 1
ATOM 551 O O . ALA A 1 78 ? 8.371 -7.296 -17.584 1.00 91.56 78 ALA A O 1
ATOM 552 N N . SER A 1 79 ? 6.385 -8.325 -17.823 1.00 92.19 79 SER A N 1
ATOM 553 C CA . SER A 1 79 ? 6.109 -8.414 -16.397 1.00 92.19 79 SER A CA 1
ATOM 554 C C . SER A 1 79 ? 6.762 -9.661 -15.806 1.00 92.19 79 SER A C 1
ATOM 556 O O . SER A 1 79 ? 6.659 -10.756 -16.364 1.00 92.19 79 SER A O 1
ATOM 558 N N . GLN A 1 80 ? 7.391 -9.502 -14.643 1.00 92.06 80 GLN A N 1
ATOM 559 C CA . GLN A 1 80 ? 7.766 -10.630 -13.782 1.00 92.06 80 GLN A CA 1
ATOM 560 C C . GLN A 1 80 ? 6.671 -10.952 -12.754 1.00 92.06 80 GLN A C 1
ATOM 562 O O . GLN A 1 80 ? 6.797 -11.929 -12.015 1.00 92.06 80 GLN A O 1
ATOM 567 N N . ALA A 1 81 ? 5.599 -10.153 -12.704 1.00 93.94 81 ALA A N 1
ATOM 568 C CA . ALA A 1 81 ? 4.464 -10.418 -11.841 1.00 93.94 81 ALA A CA 1
ATOM 569 C C . ALA A 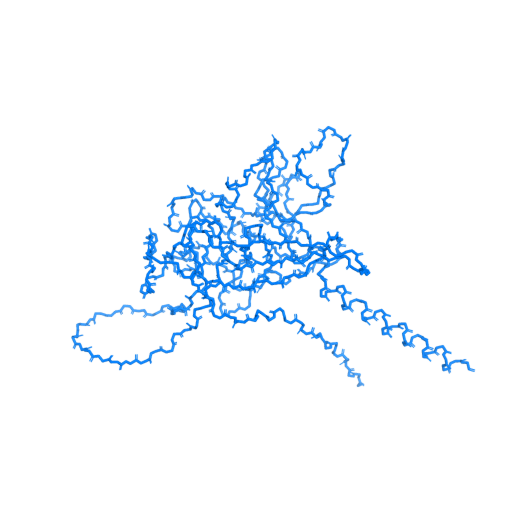1 81 ? 3.692 -11.640 -12.350 1.00 93.94 81 ALA A C 1
ATOM 571 O O . ALA A 1 81 ? 3.469 -11.804 -13.552 1.00 93.94 81 ALA A O 1
ATOM 572 N N . ARG A 1 82 ? 3.274 -12.508 -11.435 1.00 93.31 82 ARG A N 1
ATOM 573 C CA . ARG A 1 82 ? 2.500 -13.719 -11.708 1.00 93.31 82 ARG A CA 1
ATOM 574 C C . ARG A 1 82 ? 1.199 -13.674 -10.935 1.00 93.31 82 ARG A C 1
ATOM 576 O O . ARG A 1 82 ? 1.156 -13.188 -9.810 1.00 93.31 82 ARG A O 1
ATOM 583 N N . LYS A 1 83 ? 0.152 -14.252 -11.526 1.00 94.12 83 LYS A N 1
ATOM 584 C CA . LYS A 1 83 ? -1.109 -14.470 -10.816 1.00 94.12 83 LYS A CA 1
ATOM 585 C C . LYS A 1 83 ? -0.869 -15.400 -9.633 1.00 94.12 83 LYS A C 1
ATOM 587 O O . LYS A 1 83 ? -0.485 -16.553 -9.822 1.00 94.12 83 LYS A O 1
ATOM 592 N N . ILE A 1 84 ? -1.130 -14.907 -8.434 1.00 91.88 84 ILE A N 1
ATOM 593 C CA . ILE A 1 84 ? -1.060 -15.662 -7.187 1.00 91.88 84 ILE A CA 1
ATOM 594 C C . ILE A 1 84 ? -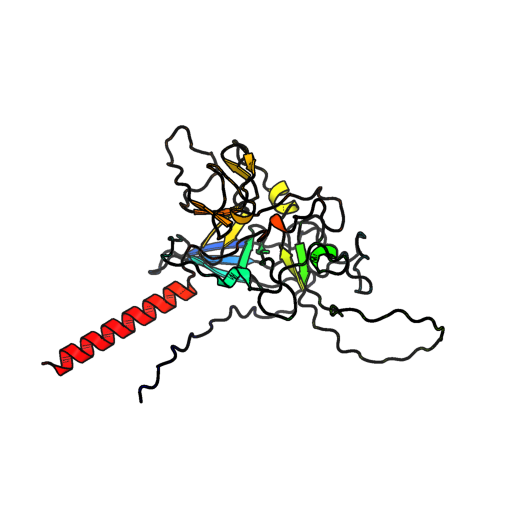2.374 -15.439 -6.463 1.00 91.88 84 ILE A C 1
ATOM 596 O O . ILE A 1 84 ? -2.743 -14.309 -6.161 1.00 91.88 84 ILE A O 1
ATOM 600 N N . THR A 1 85 ? -3.105 -16.517 -6.201 1.00 93.31 85 THR A N 1
ATOM 601 C CA . THR A 1 85 ? -4.370 -16.407 -5.480 1.00 93.31 85 THR A CA 1
ATOM 602 C C . THR A 1 85 ? -4.106 -16.141 -4.004 1.00 93.31 85 THR A C 1
ATOM 604 O O . THR A 1 85 ? -3.551 -16.983 -3.298 1.00 93.31 85 THR A O 1
ATOM 607 N N . TYR A 1 86 ? -4.555 -14.981 -3.542 1.00 95.00 86 TYR A N 1
ATOM 608 C CA . TYR A 1 86 ? -4.649 -14.624 -2.136 1.00 95.00 86 TYR A CA 1
ATOM 609 C C . TYR A 1 86 ? -6.072 -14.882 -1.660 1.00 95.00 86 TYR A C 1
ATOM 611 O O . TYR A 1 86 ? -7.033 -14.484 -2.315 1.00 95.00 86 TYR A O 1
ATOM 619 N N . HIS A 1 87 ? -6.190 -15.532 -0.508 1.00 95.94 87 HIS A N 1
ATOM 620 C CA . HIS A 1 87 ? -7.441 -15.706 0.214 1.00 95.94 87 HIS A CA 1
ATOM 621 C C . HIS A 1 87 ? -7.169 -15.366 1.677 1.00 95.94 87 HIS A C 1
ATOM 623 O O . HIS A 1 87 ? -6.530 -16.142 2.390 1.00 95.94 87 HIS A O 1
ATOM 629 N N . MET A 1 88 ? -7.600 -14.186 2.110 1.00 93.69 88 MET A N 1
ATOM 630 C CA . MET A 1 88 ? -7.345 -13.685 3.458 1.00 93.69 88 MET A CA 1
ATOM 631 C C . MET A 1 88 ? -8.652 -13.505 4.193 1.00 93.69 88 MET A C 1
ATOM 633 O O . MET A 1 88 ? -9.596 -12.923 3.671 1.00 93.69 88 MET A O 1
ATOM 637 N N . ASP A 1 89 ? -8.653 -13.962 5.431 1.00 94.44 89 ASP A N 1
ATOM 638 C CA . ASP A 1 89 ? -9.724 -13.729 6.372 1.00 94.44 89 ASP A CA 1
ATOM 639 C C . ASP A 1 89 ? -9.214 -12.743 7.421 1.00 94.44 89 ASP A C 1
ATOM 641 O O . ASP A 1 89 ? -8.236 -13.026 8.118 1.00 94.44 89 ASP A O 1
ATOM 645 N N . ILE A 1 90 ? -9.876 -11.595 7.533 1.00 95.44 90 ILE A N 1
ATOM 646 C CA . ILE A 1 90 ? -9.560 -10.545 8.508 1.00 95.44 90 ILE A CA 1
ATOM 647 C C . ILE A 1 90 ? -10.820 -10.184 9.309 1.00 95.44 90 ILE A C 1
ATOM 649 O O . ILE A 1 90 ? -11.934 -10.480 8.863 1.00 95.44 90 ILE A O 1
ATOM 653 N N . PRO A 1 91 ? -10.703 -9.574 10.498 1.00 95.12 91 PRO A N 1
ATOM 654 C CA . PRO A 1 91 ? -11.874 -9.104 11.232 1.00 95.12 91 PRO A CA 1
ATOM 655 C C . PRO A 1 91 ? -12.685 -8.106 10.397 1.00 95.12 91 PRO A C 1
ATOM 657 O O . PRO A 1 91 ? -12.131 -7.158 9.849 1.00 95.12 91 PRO A O 1
ATOM 660 N N . ALA A 1 92 ? -14.004 -8.293 10.307 1.00 94.38 92 ALA A N 1
ATOM 661 C CA . ALA A 1 92 ? -14.871 -7.328 9.619 1.00 94.38 92 ALA A CA 1
ATOM 662 C C . ALA A 1 92 ? -15.068 -6.034 10.427 1.00 94.38 92 ALA A C 1
ATOM 664 O O . ALA A 1 92 ? -15.295 -4.973 9.850 1.00 94.38 92 ALA A O 1
ATOM 665 N N . TYR A 1 93 ? -14.987 -6.146 11.756 1.00 92.50 93 TYR A N 1
ATOM 666 C CA . TYR A 1 93 ? -15.130 -5.053 12.715 1.00 92.50 93 TYR A CA 1
ATOM 667 C C . TYR A 1 93 ? -13.946 -5.107 13.693 1.00 92.50 93 TYR A C 1
ATOM 669 O O . TYR A 1 93 ? -14.074 -5.691 14.773 1.00 92.50 93 TYR A O 1
ATOM 677 N N . PRO A 1 94 ? -12.764 -4.603 13.294 1.00 93.69 94 PRO A N 1
ATOM 678 C CA . PRO A 1 94 ? -11.585 -4.556 14.150 1.00 93.69 94 PRO A CA 1
ATOM 679 C C . PRO A 1 94 ? -11.850 -3.782 15.444 1.00 93.69 94 PRO A C 1
ATOM 681 O O . PRO A 1 94 ? -12.574 -2.784 15.475 1.00 93.69 94 PRO A O 1
ATOM 684 N N . VAL A 1 95 ? -11.213 -4.239 16.517 1.00 91.38 95 VAL A N 1
ATOM 685 C CA . VAL A 1 95 ? -11.188 -3.571 17.820 1.00 91.38 95 VAL A CA 1
ATOM 686 C C . VAL A 1 95 ? -9.741 -3.396 18.245 1.00 91.38 95 VAL A C 1
ATOM 688 O O . VAL A 1 95 ? -8.912 -4.261 17.960 1.00 91.38 95 VAL A O 1
ATOM 691 N N . LEU A 1 96 ? -9.445 -2.288 18.923 1.00 92.62 96 LEU A N 1
ATOM 692 C CA . LEU A 1 96 ? -8.104 -2.013 19.429 1.00 92.62 96 LEU A CA 1
ATOM 693 C C . LEU A 1 96 ? -7.684 -3.088 20.438 1.00 92.62 96 LEU A C 1
ATOM 695 O O . LEU A 1 96 ? -8.427 -3.423 21.364 1.00 92.62 96 LEU A O 1
ATOM 699 N N . ALA A 1 97 ? -6.483 -3.615 20.246 1.00 92.06 97 ALA A N 1
ATOM 700 C CA . ALA A 1 97 ? -5.817 -4.507 21.171 1.00 92.06 97 ALA A CA 1
ATOM 701 C C . ALA A 1 97 ? -5.167 -3.714 22.309 1.00 92.06 97 ALA A C 1
ATOM 703 O O . ALA A 1 97 ? -4.808 -2.544 22.171 1.00 92.06 97 ALA A O 1
ATOM 704 N N . THR A 1 98 ? -5.007 -4.371 23.456 1.00 89.06 98 THR A N 1
ATOM 705 C CA . THR A 1 98 ? -4.293 -3.801 24.606 1.00 89.06 98 THR A CA 1
ATOM 706 C C . THR A 1 98 ? -2.785 -3.748 24.383 1.00 89.06 98 THR A C 1
ATOM 708 O O . THR A 1 98 ? -2.113 -2.907 24.970 1.00 89.06 98 THR A O 1
ATOM 711 N N . GLU A 1 99 ? -2.260 -4.641 23.543 1.00 89.50 99 GLU A N 1
ATOM 712 C CA . GLU A 1 99 ? -0.844 -4.745 23.205 1.00 89.50 99 GLU A CA 1
ATOM 713 C C . GLU A 1 99 ? -0.664 -4.733 21.687 1.00 89.50 99 GLU A C 1
ATOM 715 O O . GLU A 1 99 ? -1.476 -5.304 20.955 1.00 89.50 99 GLU A O 1
ATOM 720 N N . ASN A 1 100 ? 0.415 -4.097 21.229 1.00 92.00 100 ASN A N 1
ATOM 721 C CA . ASN A 1 100 ? 0.765 -4.052 19.813 1.00 92.00 100 ASN A CA 1
ATOM 722 C C . ASN A 1 100 ? 1.390 -5.372 19.385 1.00 92.00 100 ASN A C 1
ATOM 724 O O . ASN A 1 100 ? 2.292 -5.892 20.042 1.00 92.00 100 ASN A O 1
ATOM 728 N N . ASP A 1 101 ? 0.985 -5.856 18.221 1.00 92.75 101 ASP A N 1
ATOM 729 C CA . ASP A 1 101 ? 1.627 -6.992 17.583 1.00 92.75 101 ASP A CA 1
ATOM 730 C C . ASP A 1 101 ? 2.682 -6.490 16.590 1.00 92.75 101 ASP A C 1
ATOM 732 O O . ASP A 1 101 ? 2.369 -6.006 15.502 1.00 92.75 101 ASP A O 1
ATOM 736 N N . ALA A 1 102 ? 3.947 -6.603 16.997 1.00 91.56 102 ALA A N 1
ATOM 737 C CA . ALA A 1 102 ? 5.118 -6.134 16.257 1.00 91.56 102 ALA A CA 1
ATOM 738 C C . ALA A 1 102 ? 5.517 -7.018 15.061 1.00 91.56 102 ALA A C 1
ATOM 740 O O . ALA A 1 102 ? 6.538 -6.761 14.430 1.00 91.56 102 ALA A O 1
ATOM 741 N N . ARG A 1 103 ? 4.747 -8.067 14.729 1.00 89.19 103 ARG A N 1
ATOM 742 C CA . ARG A 1 103 ? 5.063 -8.956 13.597 1.00 89.19 103 ARG A CA 1
ATOM 743 C C . ARG A 1 103 ? 5.287 -8.232 12.260 1.00 89.19 103 ARG A C 1
ATOM 745 O O . ARG A 1 103 ? 6.239 -8.625 11.588 1.00 89.19 103 ARG A O 1
ATOM 752 N N . PRO A 1 104 ? 4.473 -7.233 11.847 1.00 93.12 104 PRO A N 1
ATOM 753 C CA . PRO A 1 104 ? 4.617 -6.602 10.536 1.00 93.12 104 PRO A CA 1
ATOM 754 C C . PRO A 1 104 ? 6.017 -6.073 10.248 1.00 93.12 104 PRO A C 1
ATOM 756 O O . PRO A 1 104 ? 6.528 -6.346 9.173 1.00 93.12 104 PRO A O 1
ATOM 759 N N . GLU A 1 105 ? 6.662 -5.400 11.202 1.00 92.25 105 GLU A N 1
ATOM 760 C CA . GLU A 1 105 ? 7.986 -4.782 11.035 1.00 92.25 105 GLU A CA 1
ATOM 761 C C . GLU A 1 105 ? 9.050 -5.722 10.451 1.00 92.25 105 GLU A C 1
ATOM 763 O O . GLU A 1 105 ? 9.874 -5.292 9.649 1.00 92.25 105 GLU A O 1
ATOM 768 N N . CYS A 1 106 ? 9.021 -7.002 10.817 1.00 91.56 106 CYS A N 1
ATOM 769 C CA . CYS A 1 106 ? 10.013 -7.984 10.379 1.00 91.56 106 CYS A CA 1
ATOM 770 C C . CYS A 1 106 ? 9.474 -8.972 9.337 1.00 91.56 106 CYS A C 1
ATOM 772 O O . CYS A 1 106 ? 10.195 -9.886 8.926 1.00 91.56 106 CYS A O 1
ATOM 774 N N . GLU A 1 107 ? 8.210 -8.829 8.935 1.00 91.31 107 GLU A N 1
ATOM 775 C CA . GLU A 1 107 ? 7.552 -9.736 8.005 1.00 91.31 107 GLU A CA 1
ATOM 776 C C . GLU A 1 107 ? 7.932 -9.387 6.566 1.00 91.31 107 GLU A C 1
ATOM 778 O O . GLU A 1 107 ? 7.741 -8.265 6.099 1.00 91.31 107 GLU A O 1
ATOM 783 N N . LYS A 1 108 ? 8.466 -10.373 5.848 1.00 90.06 108 LYS A N 1
ATOM 784 C CA . LYS A 1 108 ? 8.942 -10.218 4.464 1.00 90.06 108 LYS A CA 1
ATOM 785 C C . LYS A 1 108 ? 7.869 -10.584 3.448 1.00 90.06 108 LYS A C 1
ATOM 787 O O . LYS A 1 108 ? 8.108 -10.440 2.248 1.00 90.06 108 LYS A O 1
ATOM 792 N N . GLU A 1 109 ? 6.749 -11.121 3.918 1.00 91.06 109 GLU A N 1
ATOM 793 C CA . GLU A 1 109 ? 5.573 -11.510 3.153 1.00 91.06 109 GLU A CA 1
ATOM 794 C C . GLU A 1 109 ? 4.406 -10.526 3.401 1.00 91.06 109 GLU A C 1
ATOM 796 O O . GLU A 1 109 ? 4.591 -9.392 3.840 1.00 91.06 109 GLU A O 1
ATOM 801 N N . THR A 1 110 ? 3.185 -10.940 3.056 1.00 95.06 110 THR A N 1
ATOM 802 C CA . THR A 1 110 ? 1.991 -10.081 3.086 1.00 95.06 110 THR A CA 1
ATOM 803 C C . THR A 1 110 ? 1.632 -9.659 4.511 1.00 95.06 110 THR A C 1
ATOM 805 O O . THR A 1 110 ? 1.320 -10.514 5.338 1.00 95.06 110 THR A O 1
ATOM 808 N N . ILE A 1 111 ? 1.590 -8.348 4.765 1.00 96.19 111 ILE A N 1
ATOM 809 C CA . ILE A 1 111 ? 1.098 -7.752 6.025 1.00 96.19 111 ILE A CA 1
ATOM 810 C C . ILE A 1 111 ? -0.248 -7.033 5.858 1.00 96.19 111 ILE A C 1
ATOM 812 O O . ILE A 1 111 ? -0.900 -6.631 6.821 1.00 96.19 111 ILE A O 1
ATOM 816 N N . ALA A 1 112 ? -0.668 -6.840 4.615 1.00 98.00 112 ALA A N 1
ATOM 817 C CA . ALA A 1 112 ? -1.887 -6.137 4.270 1.00 98.00 112 ALA A CA 1
ATOM 818 C C . ALA A 1 112 ? -2.247 -6.379 2.803 1.00 98.00 112 ALA A C 1
ATOM 820 O O . ALA A 1 112 ? -1.425 -6.850 2.015 1.00 98.00 112 ALA A O 1
ATOM 821 N N . MET A 1 113 ? -3.473 -6.027 2.427 1.00 98.25 113 MET A N 1
ATOM 822 C CA . MET A 1 113 ? -3.944 -6.106 1.050 1.00 98.25 113 MET A CA 1
ATOM 823 C C . MET A 1 113 ? -4.557 -4.788 0.612 1.00 98.25 113 MET A C 1
ATOM 825 O O . MET A 1 113 ? -5.453 -4.261 1.268 1.00 98.25 113 MET A O 1
ATOM 829 N N . SER A 1 114 ? -4.101 -4.285 -0.526 1.00 98.44 114 SER A N 1
ATOM 830 C CA . SER A 1 114 ? -4.678 -3.101 -1.152 1.00 98.44 114 SER A CA 1
ATOM 831 C C . SER A 1 114 ? -5.963 -3.424 -1.930 1.00 98.44 114 SER A C 1
ATOM 833 O O . SER A 1 114 ? -6.209 -4.568 -2.319 1.00 98.44 114 SER A O 1
ATOM 835 N N . LEU A 1 115 ? -6.794 -2.409 -2.177 1.00 97.88 115 LEU A N 1
ATOM 836 C CA . LEU A 1 115 ? -8.089 -2.544 -2.857 1.00 97.88 115 LEU A CA 1
ATOM 837 C C . LEU A 1 115 ? -7.971 -2.902 -4.346 1.00 97.88 115 LEU A C 1
ATOM 839 O O . LEU A 1 115 ? -8.958 -3.313 -4.950 1.00 97.88 115 LEU A O 1
ATOM 843 N N . ASN A 1 116 ? -6.781 -2.798 -4.946 1.00 97.38 116 ASN A N 1
ATOM 844 C CA . ASN A 1 116 ? -6.531 -3.334 -6.287 1.00 97.38 116 ASN A CA 1
ATOM 845 C C . ASN A 1 116 ? -6.009 -4.779 -6.285 1.00 97.38 116 ASN A C 1
ATOM 847 O O . ASN A 1 116 ? -5.676 -5.308 -7.344 1.00 97.38 116 ASN A O 1
ATOM 851 N N . GLY A 1 117 ? -5.949 -5.424 -5.118 1.00 97.12 117 GLY A N 1
ATOM 852 C CA . GLY A 1 117 ? -5.545 -6.817 -4.994 1.00 97.12 117 GLY A CA 1
ATOM 853 C C . GLY A 1 117 ? -4.044 -7.055 -4.903 1.00 97.12 117 GLY A C 1
ATOM 854 O O . GLY A 1 117 ? -3.634 -8.217 -4.926 1.00 97.12 117 GLY A O 1
ATOM 855 N N . VAL A 1 118 ? -3.230 -6.015 -4.745 1.00 98.38 118 VAL A N 1
ATOM 856 C CA . VAL A 1 118 ? -1.789 -6.165 -4.532 1.00 98.38 118 VAL A CA 1
ATOM 857 C C . VAL A 1 118 ? -1.474 -6.280 -3.036 1.00 98.38 118 VAL A C 1
ATOM 859 O O . VAL A 1 118 ? -1.915 -5.433 -2.246 1.00 98.38 118 VAL A O 1
ATOM 862 N N . PRO A 1 119 ? -0.701 -7.292 -2.608 1.00 98.06 119 PRO A N 1
ATOM 863 C CA . PRO A 1 119 ? -0.232 -7.370 -1.234 1.00 98.06 119 PRO A CA 1
ATOM 864 C C . PRO A 1 119 ? 0.704 -6.202 -0.889 1.00 98.06 119 PRO A C 1
ATOM 866 O O . PRO A 1 119 ? 1.536 -5.768 -1.687 1.00 98.06 119 PRO A O 1
ATOM 869 N N . ILE A 1 120 ? 0.593 -5.724 0.342 1.00 98.31 120 ILE A N 1
ATOM 870 C CA . ILE A 1 120 ? 1.483 -4.725 0.933 1.00 98.31 120 ILE A CA 1
ATOM 871 C C . ILE A 1 120 ? 2.444 -5.467 1.856 1.00 98.31 120 ILE A C 1
ATOM 873 O O . ILE A 1 120 ? 2.007 -6.289 2.671 1.00 98.31 120 ILE A O 1
ATOM 877 N N . TYR A 1 121 ? 3.742 -5.213 1.695 1.00 95.94 121 TYR A N 1
ATOM 878 C CA . TYR A 1 121 ? 4.812 -5.755 2.535 1.00 95.94 121 TYR A CA 1
ATOM 879 C C . TYR A 1 121 ? 5.356 -4.659 3.449 1.00 95.94 121 TYR A C 1
ATOM 881 O O . TYR A 1 121 ? 5.175 -3.469 3.191 1.00 95.94 121 TYR A O 1
ATOM 889 N N . SER A 1 122 ? 6.017 -5.073 4.527 1.00 93.62 122 SER A N 1
ATOM 890 C CA . SER A 1 122 ? 6.761 -4.153 5.385 1.00 93.62 122 SER A CA 1
ATOM 891 C C . SER A 1 122 ? 8.048 -3.680 4.706 1.00 93.62 122 SER A C 1
ATOM 893 O O . SER A 1 122 ? 8.424 -4.187 3.649 1.00 93.62 122 SER A O 1
ATOM 895 N N . GLY A 1 123 ? 8.781 -2.778 5.363 1.00 90.50 123 GLY A N 1
ATOM 896 C CA . GLY A 1 123 ? 10.139 -2.413 4.958 1.00 90.50 123 GLY A CA 1
ATOM 897 C C . GLY A 1 123 ? 11.177 -3.538 5.094 1.00 90.50 123 GLY A C 1
ATOM 898 O O . GLY A 1 123 ? 12.319 -3.335 4.684 1.00 90.50 123 GLY A O 1
ATOM 899 N N . ALA A 1 124 ? 10.828 -4.707 5.646 1.00 90.50 124 ALA A N 1
ATOM 900 C CA . ALA A 1 124 ? 11.750 -5.827 5.798 1.00 90.50 124 ALA A CA 1
ATOM 901 C C . ALA A 1 124 ? 12.113 -6.478 4.453 1.00 90.50 124 ALA A C 1
ATOM 903 O O . ALA A 1 124 ? 11.278 -6.874 3.631 1.00 90.50 124 ALA A O 1
ATOM 904 N N . VAL A 1 125 ? 13.412 -6.653 4.254 1.00 84.44 125 VAL A N 1
ATOM 905 C CA . VAL A 1 125 ? 14.062 -7.298 3.116 1.00 84.44 125 VAL A CA 1
ATOM 906 C C . VAL A 1 125 ? 15.169 -8.235 3.621 1.00 84.44 125 VAL A C 1
ATOM 908 O O . VAL A 1 125 ? 15.196 -8.592 4.790 1.00 84.44 125 VAL A O 1
ATOM 911 N N . GLY A 1 126 ? 16.047 -8.718 2.739 1.00 76.31 126 GLY A N 1
ATOM 912 C CA . GLY A 1 126 ? 17.290 -9.379 3.149 1.00 76.31 126 GLY A CA 1
ATOM 913 C C . GLY A 1 126 ? 17.171 -10.804 3.724 1.00 76.31 126 GLY A C 1
ATOM 914 O O . GLY A 1 126 ? 16.077 -11.366 3.860 1.00 76.31 126 GLY A O 1
ATOM 915 N N . PRO A 1 127 ? 18.319 -11.446 4.010 1.00 69.62 127 PRO A N 1
ATOM 916 C CA . PRO A 1 127 ? 18.382 -12.806 4.539 1.00 69.62 127 PRO A CA 1
ATOM 917 C C . PRO A 1 127 ? 18.162 -12.881 6.057 1.00 69.62 127 PRO A C 1
ATOM 919 O O . PRO A 1 127 ? 17.734 -13.929 6.534 1.00 69.62 127 PRO A O 1
ATOM 922 N N . SER A 1 128 ? 18.434 -11.807 6.804 1.00 77.69 128 SER A N 1
ATOM 923 C CA . SER A 1 128 ? 18.328 -11.759 8.265 1.00 77.69 128 SER A CA 1
ATOM 924 C C . SER A 1 128 ? 16.969 -11.199 8.702 1.00 77.69 128 SER A C 1
ATOM 926 O O . SER A 1 128 ? 16.293 -10.516 7.929 1.00 77.69 128 SER A O 1
ATOM 928 N N . ASP A 1 129 ? 16.488 -11.586 9.883 1.00 75.12 129 ASP A N 1
ATOM 929 C CA . ASP A 1 129 ? 15.196 -11.112 10.385 1.00 75.12 129 ASP A CA 1
ATOM 930 C C . ASP A 1 129 ? 15.264 -9.599 10.636 1.00 75.12 129 ASP A C 1
ATOM 932 O O . ASP A 1 129 ? 16.216 -9.113 11.241 1.00 75.12 129 ASP A O 1
ATOM 936 N N . CYS A 1 130 ? 14.242 -8.868 10.180 1.00 84.56 130 CYS A N 1
ATOM 937 C CA . CYS A 1 130 ? 14.146 -7.410 10.321 1.00 84.56 130 CYS A CA 1
ATOM 938 C C . CYS A 1 130 ? 15.247 -6.594 9.602 1.00 84.56 130 CYS A C 1
ATOM 940 O O . CYS A 1 130 ? 15.451 -5.432 9.948 1.00 84.56 130 CYS A O 1
ATOM 942 N N . ASP A 1 131 ? 15.951 -7.151 8.606 1.00 88.06 131 ASP A N 1
ATOM 943 C CA . ASP A 1 131 ? 16.821 -6.346 7.732 1.00 88.06 131 ASP A CA 1
ATOM 944 C C . ASP A 1 131 ? 15.952 -5.336 6.972 1.00 88.06 131 ASP A C 1
ATOM 946 O O . ASP A 1 131 ? 15.196 -5.716 6.082 1.00 88.06 131 ASP A O 1
ATOM 950 N N . ILE A 1 132 ? 16.025 -4.054 7.318 1.00 89.75 132 ILE A N 1
ATOM 951 C CA . ILE A 1 132 ? 15.207 -3.022 6.673 1.00 89.75 132 ILE A CA 1
ATOM 952 C C . ILE A 1 132 ? 15.814 -2.619 5.329 1.00 89.75 132 ILE A C 1
ATOM 954 O O . ILE A 1 132 ? 17.031 -2.627 5.144 1.00 89.75 132 ILE A O 1
ATOM 958 N N . LEU A 1 133 ? 14.946 -2.279 4.378 1.00 89.56 133 LEU A N 1
ATOM 959 C CA . LEU A 1 133 ? 15.312 -1.774 3.064 1.00 89.56 133 LEU A CA 1
ATOM 960 C C . LEU A 1 133 ? 16.279 -0.588 3.173 1.00 89.56 133 LEU A C 1
ATOM 962 O O . LEU A 1 133 ? 15.901 0.495 3.615 1.00 89.56 133 LEU A O 1
ATOM 966 N N . ASP A 1 134 ? 17.514 -0.800 2.720 1.00 90.38 134 ASP A N 1
ATOM 967 C CA . ASP A 1 134 ? 18.531 0.244 2.630 1.00 90.38 134 ASP A CA 1
ATOM 968 C C . ASP A 1 134 ? 18.223 1.157 1.437 1.00 90.38 134 ASP A C 1
ATOM 970 O O . ASP A 1 134 ? 18.231 0.724 0.284 1.00 90.38 134 ASP A O 1
ATOM 974 N N . LEU A 1 135 ? 17.904 2.417 1.723 1.00 91.12 135 LEU A N 1
ATOM 975 C CA . LEU A 1 135 ? 17.544 3.417 0.721 1.00 91.12 135 LEU A CA 1
ATOM 976 C C . LEU A 1 135 ? 18.746 4.195 0.177 1.00 91.12 135 LEU A C 1
ATOM 978 O O . LEU A 1 135 ? 18.564 4.962 -0.774 1.00 91.12 135 LEU A O 1
ATOM 982 N N . ASP A 1 136 ? 19.928 4.004 0.760 1.00 89.62 136 ASP A N 1
ATOM 983 C CA . ASP A 1 136 ? 21.177 4.663 0.384 1.00 89.62 136 ASP A CA 1
ATOM 984 C C . ASP A 1 136 ? 22.086 3.734 -0.442 1.00 89.62 136 ASP A C 1
ATOM 986 O O . ASP A 1 136 ? 22.934 4.209 -1.204 1.00 89.62 136 ASP A O 1
ATOM 990 N N . ASP A 1 137 ? 21.882 2.414 -0.375 1.00 88.56 137 ASP A N 1
ATOM 991 C CA . ASP A 1 137 ? 22.554 1.454 -1.255 1.00 88.56 137 ASP A CA 1
ATOM 992 C C . ASP A 1 137 ? 21.925 1.438 -2.661 1.00 88.56 137 ASP A C 1
ATOM 994 O O . ASP A 1 137 ? 20.784 1.024 -2.872 1.00 88.56 137 ASP A O 1
ATOM 998 N N . ALA A 1 138 ? 22.712 1.836 -3.663 1.00 85.31 138 ALA A N 1
ATOM 999 C CA . ALA A 1 138 ? 22.340 1.818 -5.080 1.00 85.31 138 ALA A CA 1
ATOM 1000 C C . ALA A 1 138 ? 22.200 0.404 -5.682 1.00 85.31 138 ALA A C 1
ATOM 1002 O O . ALA A 1 138 ? 21.884 0.269 -6.862 1.00 85.31 138 ALA A O 1
ATOM 1003 N N . ASN A 1 139 ? 22.456 -0.647 -4.906 1.00 82.12 139 ASN A N 1
ATOM 1004 C CA . ASN A 1 139 ? 22.230 -2.041 -5.287 1.00 82.12 139 ASN A CA 1
ATOM 1005 C C . ASN A 1 139 ? 21.114 -2.689 -4.462 1.00 82.12 139 ASN A C 1
ATOM 1007 O O . ASN A 1 139 ? 20.848 -3.883 -4.619 1.00 82.12 139 ASN A O 1
ATOM 1011 N N . ALA A 1 140 ? 20.470 -1.931 -3.572 1.00 85.88 140 ALA A N 1
ATOM 1012 C CA . ALA A 1 140 ? 19.366 -2.442 -2.790 1.00 85.88 140 ALA A CA 1
ATOM 1013 C C . ALA A 1 140 ? 18.100 -2.596 -3.637 1.00 85.88 140 ALA A C 1
ATOM 1015 O O . ALA A 1 140 ? 17.929 -2.031 -4.722 1.00 85.88 140 ALA A O 1
ATOM 1016 N N . LYS A 1 141 ? 17.175 -3.375 -3.079 1.00 85.00 141 LYS A N 1
ATOM 1017 C CA . LYS A 1 141 ? 15.933 -3.833 -3.708 1.00 85.00 141 LYS A CA 1
ATOM 1018 C C . LYS A 1 141 ? 15.075 -2.700 -4.294 1.00 85.00 141 LYS A C 1
ATOM 1020 O O . LYS A 1 141 ? 14.387 -2.922 -5.290 1.00 85.00 141 LYS A O 1
ATOM 1025 N N . TRP A 1 142 ? 15.134 -1.497 -3.712 1.00 90.62 142 TRP A N 1
ATOM 1026 C CA . TRP A 1 142 ? 14.348 -0.335 -4.148 1.00 90.62 142 TRP A CA 1
ATOM 1027 C C . TRP A 1 142 ? 14.666 0.096 -5.585 1.00 90.62 142 TRP A C 1
ATOM 1029 O O . TRP A 1 142 ? 13.808 0.654 -6.261 1.00 90.62 142 TRP A O 1
ATOM 1039 N N . THR A 1 143 ? 15.864 -0.215 -6.091 1.00 92.94 143 THR A N 1
ATOM 1040 C CA . THR A 1 143 ? 16.253 0.079 -7.480 1.00 92.94 143 THR A CA 1
ATOM 1041 C C . THR A 1 143 ? 15.462 -0.708 -8.525 1.00 92.94 143 THR A C 1
ATOM 1043 O O . THR A 1 143 ? 15.488 -0.358 -9.703 1.00 92.94 143 THR A O 1
ATOM 1046 N N . SER A 1 144 ? 14.725 -1.736 -8.094 1.00 93.25 144 SER A N 1
ATOM 1047 C CA . SER A 1 144 ? 13.815 -2.522 -8.931 1.00 93.25 144 SER A CA 1
ATOM 1048 C C . SER A 1 144 ? 12.345 -2.119 -8.811 1.00 93.25 144 SER A C 1
ATOM 1050 O O . SER A 1 144 ? 11.484 -2.782 -9.394 1.00 93.25 144 SER A O 1
ATOM 1052 N N . PHE A 1 145 ? 12.040 -1.068 -8.043 1.00 95.19 145 PHE A N 1
ATOM 1053 C CA . PHE A 1 145 ? 10.669 -0.600 -7.866 1.00 95.19 145 PHE A CA 1
ATOM 1054 C C . PHE A 1 145 ? 10.248 0.237 -9.063 1.00 95.19 145 PHE A C 1
ATOM 1056 O O . PHE A 1 145 ? 10.947 1.174 -9.459 1.00 95.19 145 PHE A O 1
ATOM 1063 N N . ASP A 1 146 ? 9.093 -0.095 -9.624 1.00 96.56 146 ASP A N 1
ATOM 1064 C CA . ASP A 1 146 ? 8.482 0.732 -10.649 1.00 96.56 146 ASP A CA 1
ATOM 1065 C C . ASP A 1 146 ? 7.958 2.049 -10.069 1.00 96.56 146 ASP A C 1
ATOM 1067 O O . ASP A 1 146 ? 7.882 2.244 -8.854 1.00 96.56 146 ASP A O 1
ATOM 1071 N N . PHE A 1 147 ? 7.552 2.961 -10.949 1.00 97.00 147 PHE A N 1
ATOM 1072 C CA . PHE A 1 147 ? 6.967 4.234 -10.546 1.00 97.00 147 PHE A CA 1
ATOM 1073 C C . PHE A 1 147 ? 5.639 4.078 -9.788 1.00 97.00 147 PHE A C 1
AT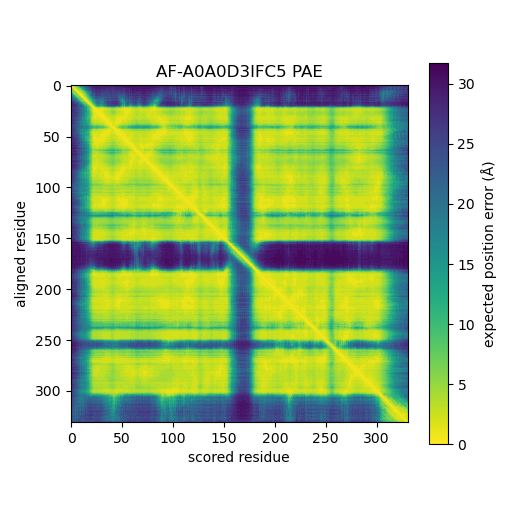OM 1075 O O . PHE A 1 147 ? 5.127 5.063 -9.279 1.00 97.00 147 PHE A O 1
ATOM 1082 N N . CYS A 1 148 ? 5.046 2.890 -9.673 1.00 97.31 148 CYS A N 1
ATOM 1083 C CA . CYS A 1 148 ? 3.863 2.676 -8.844 1.00 97.31 148 CYS A CA 1
ATOM 1084 C C . CYS A 1 148 ? 4.209 2.335 -7.385 1.00 97.31 148 CYS A C 1
ATOM 1086 O O . CYS A 1 148 ? 3.291 2.181 -6.581 1.00 97.31 148 CYS A O 1
ATOM 1088 N N . GLY A 1 149 ? 5.498 2.254 -7.027 1.00 95.25 149 GLY A N 1
ATOM 1089 C CA . GLY A 1 149 ? 5.970 2.007 -5.658 1.00 95.25 149 GLY A CA 1
ATOM 1090 C C . GLY A 1 149 ? 6.080 0.521 -5.291 1.00 95.25 149 GLY A C 1
ATOM 1091 O O . GLY A 1 149 ? 6.232 0.177 -4.113 1.00 95.25 149 GLY A O 1
ATOM 1092 N N . GLY A 1 150 ? 5.993 -0.369 -6.284 1.00 95.38 150 GLY A N 1
ATOM 1093 C CA . GLY A 1 150 ? 6.038 -1.816 -6.097 1.00 95.38 150 GLY A CA 1
ATOM 1094 C C . GLY A 1 150 ? 6.941 -2.527 -7.099 1.00 95.38 150 GLY A C 1
ATOM 1095 O O . GLY A 1 150 ? 7.566 -1.922 -7.966 1.00 95.38 150 GLY A O 1
ATOM 1096 N N . HIS A 1 151 ? 7.052 -3.846 -6.946 1.00 94.38 151 HIS A N 1
ATOM 1097 C CA . HIS A 1 151 ? 7.773 -4.720 -7.880 1.00 94.38 151 HIS A CA 1
ATOM 1098 C C . HIS A 1 151 ? 7.411 -6.193 -7.649 1.00 94.38 151 HIS A C 1
ATOM 1100 O O . HIS A 1 151 ? 6.907 -6.571 -6.591 1.00 94.38 151 HIS A O 1
ATOM 1106 N N . ALA A 1 152 ? 7.719 -7.047 -8.628 1.00 93.00 152 ALA A N 1
ATOM 1107 C CA . ALA A 1 152 ? 7.548 -8.496 -8.522 1.00 93.00 152 ALA A CA 1
ATOM 1108 C C . ALA A 1 152 ? 8.762 -9.202 -7.901 1.00 93.00 152 ALA A C 1
ATOM 1110 O O . ALA A 1 152 ? 9.904 -8.991 -8.320 1.00 93.00 152 ALA A O 1
ATOM 1111 N N . ARG A 1 153 ? 8.536 -10.124 -6.962 1.00 86.00 153 ARG A N 1
ATOM 1112 C CA . ARG A 1 153 ? 9.612 -10.901 -6.333 1.00 86.00 153 ARG A CA 1
ATOM 1113 C C . ARG A 1 153 ? 10.155 -12.003 -7.252 1.00 86.00 153 ARG A C 1
ATOM 1115 O O . ARG A 1 153 ? 9.613 -13.106 -7.306 1.00 86.00 153 ARG A O 1
ATOM 1122 N N . CYS A 1 154 ? 11.286 -11.755 -7.906 1.00 73.25 154 CYS A N 1
ATOM 1123 C CA . CYS A 1 154 ? 12.005 -12.767 -8.682 1.00 73.25 154 CYS A CA 1
ATOM 1124 C C . CYS A 1 154 ? 13.498 -12.728 -8.370 1.00 73.25 154 CYS A C 1
ATOM 1126 O O . CYS A 1 154 ? 14.242 -11.954 -8.958 1.00 73.25 154 CYS A O 1
ATOM 1128 N N . PHE A 1 155 ? 13.923 -13.572 -7.425 1.00 51.53 155 PHE A N 1
ATOM 1129 C CA . PHE A 1 155 ? 15.309 -13.641 -6.961 1.00 51.53 155 PHE A CA 1
ATOM 1130 C C . PHE A 1 155 ? 16.159 -14.538 -7.873 1.00 51.53 155 PHE A C 1
ATOM 1132 O O . PHE A 1 155 ? 16.527 -15.661 -7.528 1.00 51.53 155 PHE A O 1
ATOM 1139 N N . GLY A 1 156 ? 16.487 -14.027 -9.056 1.00 41.50 156 GLY A N 1
ATOM 1140 C CA . GLY A 1 156 ? 17.514 -14.588 -9.929 1.00 41.50 156 GLY A CA 1
ATOM 1141 C C . GLY A 1 156 ? 18.862 -13.914 -9.688 1.00 41.50 156 GLY A C 1
ATOM 1142 O O . GLY A 1 156 ? 19.303 -13.154 -10.536 1.00 41.50 156 GLY A O 1
ATOM 1143 N N . GLY A 1 157 ? 19.505 -14.192 -8.546 1.00 41.09 157 GLY A N 1
ATOM 1144 C CA . GLY A 1 157 ? 20.865 -13.724 -8.241 1.00 41.09 157 GLY A CA 1
ATOM 1145 C C . GLY A 1 157 ? 20.957 -12.382 -7.507 1.00 41.09 157 GLY A C 1
ATOM 1146 O O . GLY A 1 157 ? 21.709 -11.515 -7.929 1.00 41.09 157 GLY A O 1
ATOM 1147 N N . GLU A 1 158 ? 20.246 -12.220 -6.392 1.00 48.06 158 GLU A N 1
ATOM 1148 C CA . GLU A 1 158 ? 20.433 -11.073 -5.491 1.00 48.06 158 GLU A CA 1
ATOM 1149 C C . GLU A 1 158 ? 21.109 -11.553 -4.202 1.00 48.06 158 GLU A C 1
ATOM 1151 O O . GLU A 1 158 ? 20.499 -12.156 -3.320 1.00 48.06 158 GLU A O 1
ATOM 1156 N N . GLY A 1 159 ? 22.418 -11.335 -4.143 1.00 34.28 159 GLY A N 1
ATOM 1157 C CA . GLY A 1 159 ? 23.272 -11.546 -2.984 1.00 34.28 159 GLY A CA 1
ATOM 1158 C C . GLY A 1 159 ? 24.597 -10.834 -3.234 1.00 34.28 159 GLY A C 1
ATOM 1159 O O . GLY A 1 159 ? 25.221 -11.068 -4.264 1.00 34.28 159 GLY A O 1
ATOM 1160 N N . GLY A 1 160 ? 24.960 -9.942 -2.309 1.00 33.81 160 GLY A N 1
ATOM 1161 C CA . GLY A 1 160 ? 26.165 -9.105 -2.240 1.00 33.81 160 GLY A CA 1
ATOM 1162 C C . GLY A 1 160 ? 27.313 -9.409 -3.210 1.00 33.81 160 GLY A C 1
ATOM 1163 O O . GLY A 1 160 ? 27.836 -10.522 -3.276 1.00 33.81 160 GLY A O 1
ATOM 1164 N N . GLY A 1 161 ? 27.751 -8.370 -3.920 1.00 33.09 161 GLY A N 1
ATOM 1165 C CA . GLY A 1 161 ? 28.809 -8.455 -4.916 1.00 33.09 161 GLY A CA 1
ATOM 1166 C C . GLY A 1 161 ? 30.153 -8.995 -4.414 1.00 33.09 161 GLY A C 1
ATOM 1167 O O . GLY A 1 161 ? 30.526 -8.877 -3.248 1.00 33.09 161 GLY A O 1
ATOM 1168 N N . LYS A 1 162 ? 30.951 -9.487 -5.368 1.00 34.16 162 LYS A N 1
ATOM 1169 C CA . LYS A 1 162 ? 32.412 -9.363 -5.340 1.00 34.16 162 LYS A CA 1
ATOM 1170 C C . LYS A 1 162 ? 32.953 -9.096 -6.744 1.00 34.16 162 LYS A C 1
ATOM 1172 O O . LYS A 1 162 ? 32.918 -9.973 -7.593 1.00 34.16 162 LYS A O 1
ATOM 1177 N N . GLY A 1 163 ? 33.542 -7.910 -6.899 1.00 29.62 163 GLY A N 1
ATOM 1178 C CA . GLY A 1 163 ? 34.863 -7.733 -7.509 1.00 29.62 163 GLY A CA 1
ATOM 1179 C C . GLY A 1 163 ? 34.960 -7.752 -9.034 1.00 29.62 163 GLY A C 1
ATOM 1180 O O . GLY A 1 163 ? 34.764 -8.773 -9.681 1.00 29.62 163 GLY A O 1
ATOM 1181 N N . GLY A 1 164 ? 35.395 -6.621 -9.593 1.00 32.69 164 GLY A N 1
ATOM 1182 C CA . GLY A 1 164 ? 35.861 -6.530 -10.971 1.00 32.69 164 GLY A CA 1
ATOM 1183 C C . GLY A 1 164 ? 37.068 -7.425 -11.284 1.00 32.69 164 GLY A C 1
ATOM 1184 O O . GLY A 1 164 ? 37.860 -7.783 -10.414 1.00 32.69 164 GLY A O 1
ATOM 1185 N N . GLY A 1 165 ? 37.234 -7.727 -12.572 1.00 26.69 165 GLY A N 1
ATOM 1186 C CA . GLY A 1 165 ? 38.398 -8.418 -13.119 1.00 26.69 165 GLY A CA 1
ATOM 1187 C C . GLY A 1 165 ? 38.293 -8.577 -14.636 1.00 26.69 165 GLY A C 1
ATOM 1188 O O . GLY A 1 165 ? 37.397 -9.246 -15.135 1.00 26.69 165 GLY A O 1
ATOM 1189 N N . LYS A 1 166 ? 39.209 -7.929 -15.364 1.00 31.91 166 LYS A N 1
ATOM 1190 C CA . LYS A 1 166 ? 39.418 -8.030 -16.820 1.00 31.91 166 LYS A CA 1
ATOM 1191 C C . LYS A 1 166 ? 39.635 -9.483 -17.278 1.00 31.91 166 LYS A C 1
ATOM 1193 O O . LYS A 1 166 ? 40.332 -10.226 -16.598 1.00 31.91 166 LYS A O 1
ATOM 1198 N N . GLY A 1 167 ? 39.224 -9.812 -18.506 1.00 27.20 167 GLY A N 1
ATOM 1199 C CA . GLY A 1 167 ? 39.785 -10.951 -19.249 1.00 27.20 167 GLY A CA 1
ATOM 1200 C C . GLY A 1 167 ? 38.835 -11.548 -20.283 1.00 27.20 167 GLY A C 1
ATOM 1201 O O . GLY A 1 167 ? 37.788 -12.073 -19.929 1.00 27.20 167 GLY A O 1
ATOM 1202 N N . GLY A 1 168 ? 39.198 -11.458 -21.564 1.00 31.41 168 GLY A N 1
ATOM 1203 C CA . GLY A 1 168 ? 38.438 -12.040 -22.669 1.00 31.41 168 GLY A CA 1
ATOM 1204 C C . GLY A 1 168 ? 38.475 -13.571 -22.714 1.00 31.41 168 GLY A C 1
ATOM 1205 O O . GLY A 1 168 ? 39.404 -14.204 -22.224 1.00 31.41 168 GLY A O 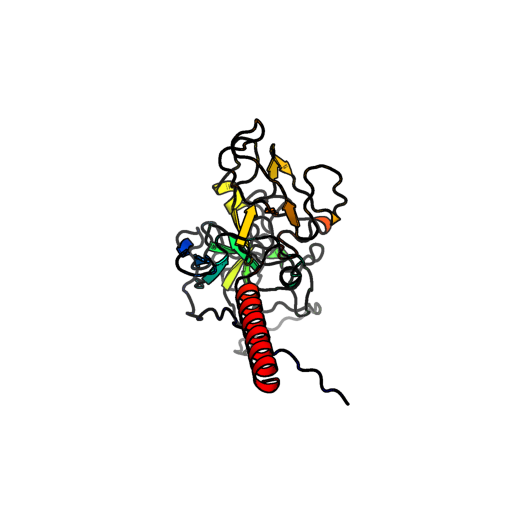1
ATOM 1206 N N . GLY A 1 169 ? 37.479 -14.153 -23.382 1.00 25.94 169 GLY A N 1
ATOM 1207 C CA . GLY A 1 169 ? 37.443 -15.574 -23.722 1.00 25.94 169 GLY A CA 1
ATOM 1208 C C . GLY A 1 169 ? 36.118 -15.970 -24.370 1.00 25.94 169 GLY A C 1
ATOM 1209 O O . GLY A 1 169 ? 35.080 -15.969 -23.720 1.00 25.94 169 GLY A O 1
ATOM 1210 N N . LYS A 1 170 ? 36.151 -16.310 -25.665 1.00 34.84 170 LYS A N 1
ATOM 1211 C CA . LYS A 1 170 ? 35.063 -17.015 -26.360 1.00 34.84 170 LYS A CA 1
ATOM 1212 C C . LYS A 1 170 ? 34.938 -18.431 -25.786 1.00 34.84 170 LYS A C 1
ATOM 1214 O O . LYS A 1 170 ? 35.942 -19.132 -25.711 1.00 34.84 170 LYS A O 1
ATOM 1219 N N . GLY A 1 171 ? 33.720 -18.885 -25.498 1.00 26.64 171 GLY A N 1
ATOM 1220 C CA . GLY A 1 171 ? 33.455 -20.290 -25.190 1.00 26.64 171 GLY A CA 1
ATOM 1221 C C . GLY A 1 171 ? 31.985 -20.550 -24.884 1.00 26.64 171 GLY A C 1
ATOM 1222 O O . GLY A 1 171 ? 31.485 -20.130 -23.849 1.00 26.64 171 GLY A O 1
ATOM 1223 N N . GLY A 1 172 ? 31.293 -21.240 -25.794 1.00 36.38 172 GLY A N 1
ATOM 1224 C CA . GLY A 1 172 ? 29.983 -21.819 -25.517 1.00 36.38 172 GLY A CA 1
ATOM 1225 C C . GLY A 1 172 ? 30.110 -22.997 -24.550 1.00 36.38 172 GLY A C 1
ATOM 1226 O O . GLY A 1 172 ? 31.010 -23.821 -24.686 1.00 36.38 172 GLY A O 1
ATOM 1227 N N . GLY A 1 173 ? 29.194 -23.084 -23.587 1.00 25.42 173 GLY A N 1
ATOM 1228 C CA . GLY A 1 173 ? 29.127 -24.187 -22.636 1.00 25.42 173 GLY A CA 1
ATOM 1229 C C . GLY A 1 173 ? 27.909 -24.067 -21.728 1.00 25.42 173 GLY A C 1
ATOM 1230 O O . GLY A 1 173 ? 27.790 -23.117 -20.962 1.00 25.42 173 GLY A O 1
ATOM 1231 N N . LYS A 1 174 ? 26.999 -25.043 -21.826 1.00 41.41 174 LYS A N 1
ATOM 1232 C CA . LYS A 1 174 ? 25.923 -25.281 -20.856 1.00 41.41 174 LYS A CA 1
ATOM 1233 C C . LYS A 1 174 ? 26.538 -25.523 -19.471 1.00 41.41 174 LYS A C 1
ATOM 1235 O O . LYS A 1 174 ? 27.369 -26.415 -19.331 1.00 41.41 174 LYS A O 1
ATOM 1240 N N . GLY A 1 175 ? 26.080 -24.795 -18.457 1.00 24.69 175 GLY A N 1
ATOM 1241 C CA . GLY A 1 175 ? 26.438 -25.017 -17.057 1.00 24.69 175 GLY A CA 1
ATOM 1242 C C . GLY A 1 175 ? 25.358 -24.445 -16.145 1.00 24.69 175 GLY A C 1
ATOM 1243 O O . GLY A 1 175 ? 25.102 -23.246 -16.169 1.00 24.69 175 GLY A O 1
ATOM 1244 N N . GLY A 1 176 ? 24.682 -25.319 -15.398 1.00 31.97 176 GLY A N 1
ATOM 1245 C CA . GLY A 1 176 ? 23.615 -24.952 -14.475 1.00 31.97 176 GLY A CA 1
ATOM 1246 C C . GLY A 1 176 ? 24.153 -24.235 -13.240 1.00 31.97 176 GLY A C 1
ATOM 1247 O O . GLY A 1 176 ? 24.908 -24.815 -12.465 1.00 31.97 176 GLY A O 1
ATOM 1248 N N . GLY A 1 177 ? 23.713 -22.995 -13.038 1.00 28.08 177 GLY A N 1
ATOM 1249 C CA . GLY A 1 177 ? 23.695 -22.335 -11.736 1.00 28.08 177 GLY A CA 1
ATOM 1250 C C . GLY A 1 177 ? 22.272 -22.386 -11.184 1.00 28.08 177 GLY A C 1
ATOM 1251 O O . GLY A 1 177 ? 21.329 -22.039 -11.892 1.00 28.08 177 GLY A O 1
ATOM 1252 N N . LYS A 1 178 ? 22.097 -22.857 -9.945 1.00 35.91 178 LYS A N 1
ATOM 1253 C CA . LYS A 1 178 ? 20.801 -22.866 -9.252 1.00 35.91 178 LYS A CA 1
ATOM 1254 C C . LYS A 1 178 ? 20.376 -21.426 -8.928 1.00 35.91 178 LYS A C 1
ATOM 1256 O O . LYS A 1 178 ? 20.733 -20.907 -7.877 1.00 35.91 178 LYS A O 1
ATOM 1261 N N . GLY A 1 179 ? 19.660 -20.783 -9.850 1.00 36.78 179 GLY A N 1
ATOM 1262 C CA . GLY A 1 179 ? 18.940 -19.534 -9.599 1.00 36.78 179 GLY A CA 1
ATOM 1263 C C . GLY A 1 179 ? 17.741 -19.790 -8.685 1.00 36.78 179 GLY A C 1
ATOM 1264 O O . GLY A 1 179 ? 17.058 -20.803 -8.844 1.00 36.78 179 GLY A O 1
ATOM 1265 N N . GLY A 1 180 ? 17.524 -18.908 -7.707 1.00 43.03 180 GLY A N 1
ATOM 1266 C CA . GLY A 1 180 ? 16.356 -18.951 -6.831 1.00 43.03 180 GLY A CA 1
ATOM 1267 C C . GLY A 1 180 ? 15.055 -18.868 -7.631 1.00 43.03 180 GLY A C 1
ATOM 1268 O O . GLY A 1 180 ? 14.990 -18.263 -8.700 1.00 43.03 180 GLY A O 1
ATOM 1269 N N . GLU A 1 181 ? 14.020 -19.530 -7.128 1.00 50.94 181 GLU A N 1
ATOM 1270 C CA . GLU A 1 181 ? 12.712 -19.587 -7.773 1.00 50.94 181 GLU A CA 1
ATOM 1271 C C . GLU A 1 181 ? 12.063 -18.191 -7.788 1.00 50.94 181 GLU A C 1
ATOM 1273 O O . GLU A 1 181 ? 11.909 -17.533 -6.756 1.00 50.94 181 GLU A O 1
ATOM 1278 N N . CYS A 1 182 ? 11.704 -17.717 -8.981 1.00 70.94 182 CYS A N 1
ATOM 1279 C CA . CYS A 1 182 ? 10.955 -16.479 -9.180 1.00 70.94 182 CYS A CA 1
ATOM 1280 C C . CYS A 1 182 ? 9.500 -16.712 -8.767 1.00 70.94 182 CYS A C 1
ATOM 1282 O O . CYS A 1 182 ? 8.730 -17.310 -9.519 1.00 70.94 182 CYS A O 1
ATOM 1284 N N . LYS A 1 183 ? 9.144 -16.261 -7.555 1.00 77.81 183 LYS A N 1
ATOM 1285 C CA . LYS A 1 183 ? 7.777 -16.361 -7.025 1.00 77.81 183 LYS A CA 1
ATOM 1286 C C . LYS A 1 183 ? 6.806 -15.489 -7.827 1.00 77.81 183 LYS A C 1
ATOM 1288 O O . LYS A 1 183 ? 5.688 -15.912 -8.096 1.00 77.81 183 LYS A O 1
ATOM 1293 N N . GLY A 1 184 ? 7.254 -14.315 -8.270 1.00 87.69 184 GLY A N 1
ATOM 1294 C CA . GLY A 1 184 ? 6.487 -13.398 -9.108 1.00 87.69 184 GLY A CA 1
ATOM 1295 C C . GLY A 1 184 ? 5.382 -12.643 -8.371 1.00 87.69 184 GLY A C 1
ATOM 1296 O O . GLY A 1 184 ? 4.564 -12.008 -9.023 1.00 87.69 184 GLY A O 1
ATOM 1297 N N . ASP A 1 185 ? 5.331 -12.674 -7.038 1.00 91.75 185 ASP A N 1
ATOM 1298 C CA . ASP A 1 185 ? 4.393 -11.844 -6.281 1.00 91.75 185 ASP A CA 1
ATOM 1299 C C . ASP A 1 185 ? 4.757 -10.365 -6.430 1.00 91.75 185 ASP A C 1
ATOM 1301 O O . ASP A 1 185 ? 5.812 -9.926 -5.963 1.00 91.75 185 ASP A O 1
ATOM 1305 N N . TYR A 1 186 ? 3.902 -9.608 -7.118 1.00 96.50 186 TYR A N 1
ATOM 1306 C CA . TYR A 1 186 ? 3.971 -8.153 -7.136 1.00 96.50 186 TYR A CA 1
ATOM 1307 C C . TYR A 1 186 ? 3.465 -7.613 -5.804 1.00 96.50 186 TYR A C 1
ATOM 1309 O O . TYR A 1 186 ? 2.433 -8.066 -5.318 1.00 96.50 186 TYR A O 1
ATOM 1317 N N . HIS A 1 187 ? 4.195 -6.680 -5.205 1.00 97.38 187 HIS A N 1
ATOM 1318 C CA . HIS A 1 187 ? 3.869 -6.149 -3.887 1.00 97.38 187 HIS A CA 1
ATOM 1319 C C . HIS A 1 187 ? 4.375 -4.716 -3.718 1.00 97.38 187 HIS A C 1
ATOM 1321 O O . HIS A 1 187 ? 5.382 -4.328 -4.321 1.00 97.38 187 HIS A O 1
ATOM 1327 N N . TYR A 1 188 ? 3.701 -3.953 -2.858 1.00 97.94 188 TYR A N 1
ATOM 1328 C CA . TYR A 1 188 ? 4.129 -2.610 -2.469 1.00 97.94 188 TYR A CA 1
ATOM 1329 C C . TYR A 1 188 ? 5.041 -2.652 -1.245 1.00 97.94 188 TYR A C 1
ATOM 1331 O O . TYR A 1 188 ? 4.778 -3.388 -0.294 1.00 97.94 188 TYR A O 1
ATOM 1339 N N . HIS A 1 189 ? 6.097 -1.842 -1.285 1.00 94.81 189 HIS A N 1
ATOM 1340 C CA . HIS A 1 189 ? 6.894 -1.439 -0.113 1.00 94.81 189 HIS A CA 1
ATOM 1341 C C . HIS A 1 189 ? 6.637 0.031 0.221 1.00 94.81 189 HIS A C 1
ATOM 1343 O O . HIS A 1 189 ? 6.605 0.413 1.384 1.00 94.81 189 HIS A O 1
ATOM 1349 N N . PHE A 1 190 ? 6.470 0.851 -0.818 1.00 96.19 190 PHE A N 1
ATOM 1350 C CA . PHE A 1 190 ? 6.264 2.293 -0.740 1.00 96.19 190 PHE A CA 1
ATOM 1351 C C . PHE A 1 190 ? 4.799 2.658 -0.990 1.00 96.19 190 PHE A C 1
ATOM 1353 O O . PHE A 1 190 ? 4.035 1.791 -1.429 1.00 96.19 190 PHE A O 1
ATOM 1360 N N . PRO A 1 191 ? 4.409 3.927 -0.747 1.00 97.06 191 PRO A N 1
ATOM 1361 C CA . PRO A 1 191 ? 3.086 4.420 -1.110 1.00 97.06 191 PRO A CA 1
ATOM 1362 C C . PRO A 1 191 ? 2.691 3.996 -2.538 1.00 97.06 191 PRO A C 1
ATOM 1364 O O . PRO A 1 191 ? 3.438 4.283 -3.488 1.00 97.06 191 PRO A O 1
ATOM 1367 N N . PRO A 1 192 ? 1.554 3.294 -2.717 1.00 97.25 192 PRO A N 1
ATOM 1368 C CA . PRO A 1 192 ? 1.150 2.729 -3.999 1.00 97.25 192 PRO A CA 1
ATOM 1369 C C . PRO A 1 192 ? 0.648 3.843 -4.922 1.00 97.25 192 PRO A C 1
ATOM 1371 O O . PRO A 1 192 ? -0.551 4.069 -5.085 1.00 97.25 192 PRO A O 1
ATOM 1374 N N . SER A 1 193 ? 1.585 4.563 -5.532 1.00 97.56 193 SER A N 1
ATOM 1375 C CA . SER A 1 193 ? 1.348 5.878 -6.142 1.00 97.56 193 SER A CA 1
ATOM 1376 C C . SER A 1 193 ? 0.338 5.826 -7.286 1.00 97.56 193 SER A C 1
ATOM 1378 O O . SER A 1 193 ? -0.512 6.709 -7.409 1.00 97.56 193 SER A O 1
ATOM 1380 N N . CYS A 1 194 ? 0.361 4.752 -8.077 1.00 97.81 194 CYS A N 1
ATOM 1381 C CA . CYS A 1 194 ? -0.629 4.530 -9.127 1.00 97.81 194 CYS A CA 1
ATOM 1382 C C . CYS A 1 194 ? -2.030 4.269 -8.555 1.00 97.81 194 CYS A C 1
ATOM 1384 O O . CYS A 1 194 ? -3.000 4.800 -9.086 1.00 97.81 194 CYS A O 1
ATOM 1386 N N . LEU A 1 195 ? -2.147 3.504 -7.464 1.00 97.69 195 LEU A N 1
ATOM 1387 C CA . LEU A 1 195 ? -3.432 3.231 -6.815 1.00 97.69 195 LEU A CA 1
ATOM 1388 C C . LEU A 1 195 ? -4.010 4.494 -6.167 1.00 97.69 195 LEU A C 1
ATOM 1390 O O . LEU A 1 195 ? -5.167 4.827 -6.408 1.00 97.69 195 LEU A O 1
ATOM 1394 N N . GLU A 1 196 ? -3.205 5.221 -5.390 1.00 96.69 196 GLU A N 1
ATOM 1395 C CA . GLU A 1 196 ? -3.638 6.471 -4.751 1.00 96.69 196 GLU A CA 1
ATOM 1396 C C . GLU A 1 196 ? -4.071 7.513 -5.788 1.00 96.69 196 GLU A C 1
ATOM 1398 O O . GLU A 1 196 ? -5.112 8.149 -5.626 1.00 96.69 196 GLU A O 1
ATOM 1403 N N . THR A 1 197 ? -3.338 7.629 -6.901 1.00 96.31 197 THR A N 1
ATOM 1404 C CA . THR A 1 197 ? -3.704 8.541 -7.996 1.00 96.31 197 THR A CA 1
ATOM 1405 C C . THR A 1 197 ? -5.001 8.126 -8.689 1.00 96.31 197 THR A C 1
ATOM 1407 O O . THR A 1 197 ? -5.807 8.985 -9.041 1.00 96.31 197 THR A O 1
ATOM 1410 N N . GLN A 1 198 ? -5.222 6.824 -8.896 1.00 96.19 198 GLN A N 1
ATOM 1411 C CA . GLN A 1 198 ? -6.440 6.312 -9.530 1.00 96.19 198 GLN A CA 1
ATOM 1412 C C . GLN A 1 198 ? -7.690 6.543 -8.677 1.00 96.19 198 GLN A C 1
ATOM 1414 O O . GLN A 1 198 ? -8.742 6.854 -9.231 1.00 96.19 198 GLN A O 1
ATOM 1419 N N . ILE A 1 199 ? -7.592 6.360 -7.356 1.00 95.88 199 ILE A N 1
ATOM 1420 C CA . ILE A 1 199 ? -8.740 6.533 -6.457 1.00 95.88 199 ILE A CA 1
ATOM 1421 C C . ILE A 1 199 ? -9.015 8.026 -6.222 1.00 95.88 199 ILE A C 1
ATOM 1423 O O . ILE A 1 199 ? -10.172 8.443 -6.241 1.00 95.88 199 ILE A O 1
ATOM 1427 N N . GLY A 1 200 ? -7.964 8.836 -6.064 1.00 95.69 200 GLY A N 1
ATOM 1428 C CA . GLY A 1 200 ? -8.078 10.267 -5.795 1.00 95.69 200 GLY A CA 1
ATOM 1429 C C . GLY A 1 200 ? -8.503 10.584 -4.357 1.00 95.69 200 GLY A C 1
ATOM 1430 O O . GLY A 1 200 ? -8.957 9.724 -3.610 1.00 95.69 200 GLY A O 1
ATOM 1431 N N . ASN A 1 201 ? -8.331 11.842 -3.954 1.00 96.06 201 ASN A N 1
ATOM 1432 C CA . ASN A 1 201 ? -8.595 12.272 -2.579 1.00 96.06 201 ASN A CA 1
ATOM 1433 C C . ASN A 1 201 ? -10.088 12.494 -2.302 1.00 96.06 201 ASN A C 1
ATOM 1435 O O . ASN A 1 201 ? -10.879 12.788 -3.202 1.00 96.06 201 ASN A O 1
ATOM 1439 N N . LEU A 1 202 ? -10.445 12.422 -1.021 1.00 94.69 202 LEU A N 1
ATOM 1440 C CA . LEU A 1 202 ? -11.732 12.860 -0.496 1.00 94.69 202 LEU A CA 1
ATOM 1441 C C . LEU A 1 202 ? -11.892 14.379 -0.641 1.00 94.69 202 LEU A C 1
ATOM 1443 O O . LEU A 1 202 ? -10.949 15.114 -0.943 1.00 94.69 202 LEU A O 1
ATOM 1447 N N . THR A 1 203 ? -13.112 14.868 -0.420 1.00 92.31 203 THR A N 1
ATOM 1448 C CA . THR A 1 203 ? -13.483 16.266 -0.695 1.00 92.31 203 THR A CA 1
ATOM 1449 C C . THR A 1 203 ? -12.688 17.297 0.102 1.00 92.31 203 THR A C 1
ATOM 1451 O O . THR A 1 203 ? -12.545 18.429 -0.351 1.00 92.31 203 THR A O 1
ATOM 1454 N N . ASP A 1 204 ? -12.191 16.931 1.283 1.00 91.56 204 ASP A N 1
ATOM 1455 C CA . ASP A 1 204 ? -11.362 17.792 2.130 1.00 91.56 204 ASP A CA 1
ATOM 1456 C C . ASP A 1 204 ? -9.855 17.649 1.840 1.00 91.56 204 ASP A C 1
ATOM 1458 O O . ASP A 1 204 ? -9.045 18.327 2.462 1.00 91.56 204 ASP A O 1
ATOM 1462 N N . GLY A 1 205 ? -9.470 16.783 0.900 1.00 94.56 205 GLY A N 1
ATOM 1463 C CA . GLY A 1 205 ? -8.082 16.471 0.576 1.00 94.56 205 GLY A CA 1
ATOM 1464 C C . GLY A 1 205 ? -7.513 15.255 1.308 1.00 94.56 205 GLY A C 1
ATOM 1465 O O . GLY A 1 205 ? -6.398 14.852 0.978 1.00 94.56 205 GLY A O 1
ATOM 1466 N N . HIS A 1 206 ? -8.247 14.646 2.245 1.00 95.06 206 HIS A N 1
ATOM 1467 C CA . HIS A 1 206 ? -7.837 13.403 2.899 1.00 95.06 206 HIS A CA 1
ATOM 1468 C C . HIS A 1 206 ? -7.670 12.281 1.864 1.00 95.06 206 HIS A C 1
ATOM 1470 O O . HIS A 1 206 ? -8.455 12.169 0.919 1.00 95.06 206 HIS A O 1
ATOM 1476 N N . SER A 1 207 ? -6.664 11.421 2.028 1.00 95.31 207 SER A N 1
ATOM 1477 C CA . SER A 1 207 ? -6.501 10.245 1.169 1.00 95.31 207 SER A CA 1
ATOM 1478 C C . SER A 1 207 ? -7.711 9.308 1.301 1.00 95.31 207 SER A C 1
ATOM 1480 O O . SER A 1 207 ? -8.312 9.222 2.367 1.00 95.31 207 SER A O 1
ATOM 1482 N N . PRO A 1 208 ? -8.102 8.570 0.263 1.00 93.19 208 PRO A N 1
ATOM 1483 C CA . PRO A 1 208 ? -9.137 7.555 0.398 1.00 93.19 208 PRO A CA 1
ATOM 1484 C C . PRO A 1 208 ? -8.580 6.328 1.137 1.00 93.19 208 PRO A C 1
ATOM 1486 O O . PRO A 1 208 ? -7.361 6.163 1.279 1.00 93.19 208 PRO A O 1
ATOM 1489 N N . GLN A 1 209 ? -9.468 5.423 1.548 1.00 96.56 209 GLN A N 1
ATOM 1490 C CA . GLN A 1 209 ? -9.048 4.074 1.910 1.00 96.56 209 GLN A CA 1
ATOM 1491 C C . GLN A 1 209 ? -8.467 3.379 0.668 1.00 96.56 209 GLN A C 1
ATOM 1493 O O . GLN A 1 209 ? -9.082 3.377 -0.397 1.00 96.56 209 GLN A O 1
ATOM 1498 N N . ILE A 1 210 ? -7.303 2.751 0.820 1.00 97.38 210 ILE A N 1
ATOM 1499 C CA . ILE A 1 210 ? -6.593 2.032 -0.246 1.00 97.38 210 ILE A CA 1
ATOM 1500 C C . ILE A 1 210 ? -6.343 0.560 0.073 1.00 97.38 210 ILE A C 1
ATOM 1502 O O . ILE A 1 210 ? -5.862 -0.169 -0.793 1.00 97.38 210 ILE A O 1
ATOM 1506 N N . GLY A 1 211 ? -6.673 0.089 1.278 1.00 98.06 211 GLY A N 1
ATOM 1507 C CA . GLY A 1 211 ? -6.512 -1.316 1.639 1.00 98.06 211 GLY A CA 1
ATOM 1508 C C . GLY A 1 211 ? -7.034 -1.691 3.020 1.00 98.06 211 GLY A C 1
ATOM 1509 O O . GLY A 1 211 ? -7.688 -0.899 3.700 1.00 98.06 211 GLY A O 1
ATOM 1510 N N . TRP A 1 212 ? -6.707 -2.918 3.416 1.00 98.38 212 TRP A N 1
ATOM 1511 C CA . TRP A 1 212 ? -6.994 -3.511 4.716 1.00 98.38 212 TRP A CA 1
ATOM 1512 C C . TRP A 1 212 ? -5.744 -4.178 5.292 1.00 98.38 212 TRP A C 1
ATOM 1514 O O . TRP A 1 212 ? -5.048 -4.922 4.591 1.00 98.38 212 TRP A O 1
ATOM 1524 N N . SER A 1 213 ? -5.478 -3.953 6.575 1.00 97.88 213 SER A N 1
ATOM 1525 C CA . SER A 1 213 ? -4.467 -4.687 7.340 1.00 97.88 213 SER A CA 1
ATOM 1526 C C . SER A 1 213 ? -4.990 -6.058 7.777 1.00 97.88 213 SER A C 1
ATOM 1528 O O . SER A 1 213 ? -6.198 -6.303 7.823 1.00 97.88 213 SER A O 1
ATOM 1530 N N . LEU A 1 214 ? -4.089 -6.985 8.128 1.00 96.12 214 LEU A N 1
ATOM 1531 C CA . LEU A 1 214 ? -4.497 -8.331 8.568 1.00 96.12 214 LEU A CA 1
ATOM 1532 C C . LEU A 1 214 ? -5.192 -8.366 9.944 1.00 96.12 214 LEU A C 1
ATOM 1534 O O . LEU A 1 214 ? -5.786 -9.384 10.308 1.00 96.12 214 LEU A O 1
ATOM 1538 N N . ASP A 1 215 ? -5.148 -7.272 10.704 1.00 95.94 215 ASP A N 1
ATOM 1539 C CA . ASP A 1 215 ? -5.940 -7.074 11.924 1.00 95.94 215 ASP A CA 1
ATOM 1540 C C . ASP A 1 215 ? -7.299 -6.394 11.674 1.00 95.94 215 ASP A C 1
ATOM 1542 O O . ASP A 1 215 ? -8.063 -6.196 12.615 1.00 95.94 215 ASP A O 1
ATOM 1546 N N . GLY A 1 216 ? -7.637 -6.102 10.413 1.00 96.12 216 GLY A N 1
ATOM 1547 C CA . GLY A 1 216 ? -8.959 -5.641 9.988 1.00 96.12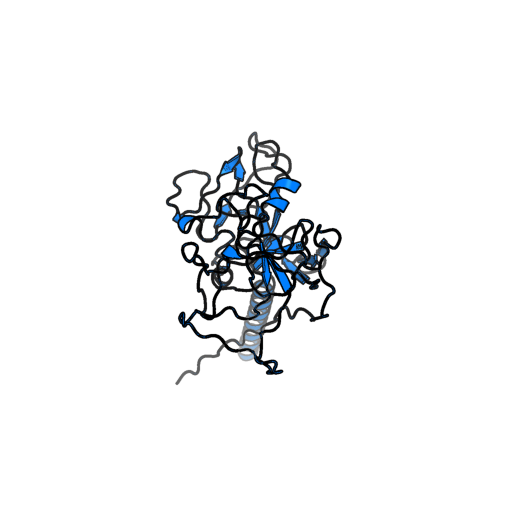 216 GLY A CA 1
ATOM 1548 C C . GLY A 1 216 ? -9.127 -4.127 9.906 1.00 96.12 216 GLY A C 1
ATOM 1549 O O . GLY A 1 216 ? -10.150 -3.682 9.386 1.00 96.12 216 GLY A O 1
ATOM 1550 N N . PHE A 1 217 ? -8.169 -3.330 10.387 1.00 97.56 217 PHE A N 1
ATOM 1551 C CA . PHE A 1 217 ? -8.229 -1.874 10.244 1.00 97.56 217 PHE A CA 1
ATOM 1552 C C . PHE A 1 217 ? -7.976 -1.430 8.789 1.00 97.56 217 PHE A C 1
ATOM 1554 O O . PHE A 1 217 ? -7.297 -2.111 8.013 1.00 97.56 217 PHE A O 1
ATOM 1561 N N . PRO A 1 218 ? -8.565 -0.302 8.361 1.00 97.56 218 PRO A N 1
ATOM 1562 C CA . PRO A 1 218 ? -8.350 0.214 7.019 1.00 97.56 218 PRO A CA 1
ATOM 1563 C C . PRO A 1 218 ? -6.955 0.842 6.890 1.00 97.56 218 PRO A C 1
ATOM 1565 O O . PRO A 1 218 ? -6.381 1.356 7.855 1.00 97.56 218 PRO A O 1
ATOM 1568 N N . ILE A 1 219 ? -6.435 0.829 5.666 1.00 98.19 219 ILE A N 1
ATOM 1569 C CA . ILE A 1 219 ? -5.185 1.487 5.281 1.00 98.19 219 ILE A CA 1
ATOM 1570 C C . ILE A 1 219 ? -5.518 2.607 4.315 1.00 98.19 219 ILE A C 1
ATOM 1572 O O . ILE A 1 219 ? -6.273 2.407 3.363 1.00 98.19 219 ILE A O 1
ATOM 1576 N N . TYR A 1 220 ? -4.918 3.757 4.554 1.00 97.50 220 TYR A N 1
ATOM 1577 C CA . TYR A 1 220 ? -5.083 4.986 3.812 1.00 97.50 220 TYR A CA 1
ATOM 1578 C C . TYR A 1 220 ? -3.786 5.374 3.107 1.00 97.50 220 TYR A C 1
ATOM 1580 O O . TYR A 1 220 ? -2.699 4.897 3.447 1.00 97.50 220 TYR A O 1
ATOM 1588 N N . GLY A 1 221 ? -3.928 6.242 2.107 1.00 96.25 221 GLY A N 1
ATOM 1589 C CA . GLY A 1 221 ? -2.800 6.953 1.507 1.00 96.25 221 GLY A CA 1
ATOM 1590 C C . GLY A 1 221 ? -2.114 7.896 2.496 1.00 96.25 221 GLY A C 1
ATOM 1591 O O . GLY A 1 221 ? -2.377 7.847 3.690 1.00 96.25 221 GLY A O 1
ATOM 1592 N N . ARG A 1 222 ? -1.241 8.780 2.022 1.00 94.19 222 ARG A N 1
ATOM 1593 C CA . ARG A 1 222 ? -0.381 9.586 2.915 1.00 94.19 222 ARG A CA 1
ATOM 1594 C C . ARG A 1 222 ? -1.021 10.825 3.563 1.00 94.19 222 ARG A C 1
ATOM 1596 O O . ARG A 1 222 ? -0.349 11.525 4.321 1.00 94.19 222 ARG A O 1
ATOM 1603 N N . LEU A 1 223 ? -2.259 11.175 3.210 1.00 95.06 223 LEU A N 1
ATOM 1604 C CA . LEU A 1 223 ? -2.900 12.426 3.633 1.00 95.06 223 LEU A CA 1
ATOM 1605 C C . LEU A 1 223 ? -4.043 12.173 4.620 1.00 95.06 223 LEU A C 1
ATOM 1607 O O . LEU A 1 223 ? -4.939 11.373 4.355 1.00 95.06 223 LEU A O 1
ATOM 1611 N N . GLY A 1 224 ? -4.026 12.905 5.729 1.00 93.50 224 GLY A N 1
ATOM 1612 C CA . GLY A 1 224 ? -5.093 12.984 6.719 1.00 93.50 224 GLY A CA 1
ATOM 1613 C C . GLY A 1 224 ? -6.052 14.151 6.460 1.00 93.50 224 GLY A C 1
ATOM 1614 O O . GLY A 1 224 ? -6.067 14.716 5.361 1.00 93.50 224 GLY A O 1
ATOM 1615 N N . PRO A 1 225 ? -6.860 14.537 7.466 1.00 91.44 225 PRO A N 1
ATOM 1616 C CA . PRO A 1 225 ? -7.875 15.579 7.323 1.00 91.44 225 PRO A CA 1
ATOM 1617 C C . PRO A 1 225 ? -7.323 16.888 6.762 1.00 91.44 225 PRO A C 1
ATOM 1619 O O . PRO A 1 225 ? -6.252 17.348 7.162 1.00 91.44 225 PRO A O 1
ATOM 1622 N N . GLY A 1 226 ? -8.062 17.505 5.842 1.00 90.88 226 GLY A N 1
ATOM 1623 C CA . GLY A 1 226 ? -7.642 18.752 5.196 1.00 90.88 226 GLY A CA 1
ATOM 1624 C C . GLY A 1 226 ? -6.465 18.601 4.221 1.00 90.88 226 GLY A C 1
ATOM 1625 O O . GLY A 1 226 ? -5.859 19.606 3.849 1.00 90.88 226 GLY A O 1
ATOM 1626 N N . GLY A 1 227 ? -6.093 17.371 3.847 1.00 93.12 227 GLY A N 1
ATOM 1627 C CA . GLY A 1 227 ? -4.951 17.098 2.972 1.00 93.12 227 GLY A CA 1
ATOM 1628 C C . GLY A 1 227 ? -3.589 17.265 3.648 1.00 93.12 227 GLY A C 1
ATOM 1629 O O . GLY A 1 227 ? -2.585 17.473 2.964 1.00 93.12 227 GLY A O 1
ATOM 1630 N N . VAL A 1 228 ? -3.538 17.203 4.981 1.00 92.69 228 VAL A N 1
ATOM 1631 C CA . VAL A 1 228 ? -2.286 17.280 5.744 1.00 92.69 228 VAL A CA 1
ATOM 1632 C C . VAL A 1 228 ? -1.510 15.973 5.594 1.00 92.69 228 VAL A C 1
ATOM 1634 O O . VAL A 1 228 ? -2.078 14.898 5.764 1.00 92.69 228 VAL A O 1
ATOM 1637 N N . THR A 1 229 ? -0.211 16.048 5.293 1.00 92.81 229 THR A N 1
ATOM 1638 C CA . THR A 1 229 ? 0.659 14.863 5.280 1.00 92.81 229 THR A CA 1
ATOM 1639 C C . THR A 1 229 ? 0.704 14.227 6.665 1.00 92.81 229 THR A C 1
ATOM 1641 O O . THR A 1 229 ? 0.978 14.909 7.651 1.00 92.81 229 THR A O 1
ATOM 1644 N N . MET A 1 230 ? 0.458 12.922 6.725 1.00 93.06 230 MET A N 1
ATOM 1645 C CA . MET A 1 230 ? 0.565 12.141 7.949 1.00 93.06 230 MET A CA 1
ATOM 1646 C C . MET A 1 230 ? 2.010 11.685 8.134 1.00 93.06 230 MET A C 1
ATOM 1648 O O . MET A 1 230 ? 2.498 10.837 7.391 1.00 93.06 230 MET A O 1
ATOM 1652 N N . GLU A 1 231 ? 2.687 12.259 9.121 1.00 92.19 231 GLU A N 1
ATOM 1653 C CA . GLU A 1 231 ? 4.088 11.965 9.427 1.00 92.19 231 GLU A CA 1
ATOM 1654 C C . GLU A 1 231 ? 4.196 11.031 10.635 1.00 92.19 231 GLU A C 1
ATOM 1656 O O . GLU A 1 231 ? 3.452 11.143 11.613 1.00 92.19 231 GLU A O 1
ATOM 1661 N N . HIS A 1 232 ? 5.140 10.100 10.578 1.00 92.12 232 HIS A N 1
ATOM 1662 C CA . HIS A 1 232 ? 5.423 9.163 11.656 1.00 92.12 232 HIS A CA 1
ATOM 1663 C C . HIS A 1 232 ? 6.068 9.863 12.857 1.00 92.12 232 HIS A C 1
ATOM 1665 O O . HIS A 1 232 ? 6.931 10.727 12.697 1.00 92.12 232 HIS A O 1
ATOM 1671 N N . THR A 1 233 ? 5.735 9.454 14.086 1.00 86.94 233 THR A N 1
ATOM 1672 C CA . THR A 1 233 ? 6.371 9.979 15.317 1.00 86.94 233 THR A CA 1
ATOM 1673 C C . THR A 1 233 ? 7.897 9.898 15.281 1.00 86.94 233 THR A C 1
ATOM 1675 O O . THR A 1 233 ? 8.579 10.798 15.769 1.00 86.94 233 THR A O 1
ATOM 1678 N N . ALA A 1 234 ? 8.446 8.858 14.650 1.00 85.25 234 ALA A N 1
ATOM 1679 C CA . ALA A 1 234 ? 9.891 8.685 14.454 1.00 85.25 234 ALA A CA 1
ATOM 1680 C C . ALA A 1 234 ? 10.555 9.807 13.626 1.00 85.25 234 ALA A C 1
ATOM 1682 O O . ALA A 1 234 ? 11.757 10.023 13.767 1.00 85.25 234 ALA A O 1
ATOM 1683 N N . GLN A 1 235 ? 9.792 10.553 12.818 1.00 85.50 235 GLN A N 1
ATOM 1684 C CA . GLN A 1 235 ? 10.263 11.745 12.097 1.00 85.50 235 GLN A CA 1
ATOM 1685 C C . GLN A 1 235 ? 10.282 13.003 12.984 1.00 85.50 235 GLN A C 1
ATOM 1687 O O . GLN A 1 235 ? 10.631 14.085 12.520 1.00 85.50 235 GLN A O 1
ATOM 1692 N N . GLY A 1 236 ? 9.917 12.887 14.264 1.00 85.62 236 GLY A N 1
ATOM 1693 C CA . GLY A 1 236 ? 9.795 14.028 15.168 1.00 85.62 236 GLY A CA 1
ATOM 1694 C C . GLY A 1 236 ? 8.524 14.844 14.936 1.00 85.62 236 GLY A C 1
ATOM 1695 O O . GLY A 1 236 ? 8.497 16.023 15.291 1.00 85.62 236 GLY A O 1
ATOM 1696 N N . CYS A 1 237 ? 7.484 14.238 14.350 1.00 89.62 237 CYS A N 1
ATOM 1697 C CA . CYS A 1 237 ? 6.199 14.898 14.151 1.00 89.62 237 CYS A CA 1
ATOM 1698 C C . CYS A 1 237 ? 5.668 15.449 15.482 1.00 89.62 237 CYS A C 1
ATOM 1700 O O . CYS A 1 237 ? 5.564 14.737 16.485 1.00 89.62 237 CYS A O 1
ATOM 1702 N N . THR A 1 238 ? 5.332 16.739 15.484 1.00 82.94 238 THR A N 1
ATOM 1703 C CA . THR A 1 238 ? 4.716 17.422 16.624 1.00 82.94 238 THR A CA 1
ATOM 1704 C C . THR A 1 238 ? 3.435 18.098 16.152 1.00 82.94 238 THR A C 1
ATOM 1706 O O . THR A 1 238 ? 3.462 18.997 15.316 1.00 82.94 238 THR A O 1
ATOM 1709 N N . GLY A 1 239 ? 2.283 17.648 16.648 1.00 80.50 239 GLY A N 1
ATOM 1710 C CA . GLY A 1 239 ? 0.994 18.190 16.226 1.00 80.50 239 GLY A CA 1
ATOM 1711 C C . GLY A 1 239 ? -0.160 17.210 16.376 1.00 80.50 239 GLY A C 1
ATOM 1712 O O . GLY A 1 239 ? -0.045 16.176 17.029 1.00 80.50 239 GLY A O 1
ATOM 1713 N N . THR A 1 240 ? -1.295 17.575 15.780 1.00 84.31 240 THR A N 1
ATOM 1714 C CA . THR A 1 240 ? -2.542 16.800 15.858 1.00 84.31 240 THR A CA 1
ATOM 1715 C C . THR A 1 240 ? -2.558 15.603 14.912 1.00 84.31 240 THR A C 1
ATOM 1717 O O . THR A 1 240 ? -3.180 14.603 15.239 1.00 84.31 240 THR A O 1
ATOM 1720 N N . PHE A 1 241 ? -1.886 15.691 13.763 1.00 89.19 241 PHE A N 1
ATOM 1721 C CA . PHE A 1 241 ? -1.942 14.689 12.694 1.00 89.19 241 PHE A CA 1
ATOM 1722 C C . PHE A 1 241 ? -0.617 13.929 12.566 1.00 89.19 241 PHE A C 1
ATOM 1724 O O . PHE A 1 241 ? -0.012 13.881 11.500 1.00 89.19 241 PHE A O 1
ATOM 1731 N N . CYS A 1 242 ? -0.152 13.372 13.684 1.00 92.38 242 CYS A N 1
ATOM 1732 C CA . CYS A 1 242 ? 1.013 12.493 13.716 1.00 92.38 242 CYS A CA 1
ATOM 1733 C C . CYS A 1 242 ? 0.560 11.038 13.788 1.00 92.38 242 CYS A C 1
ATOM 1735 O O . CYS A 1 242 ? -0.343 10.708 14.562 1.00 92.38 242 CYS A O 1
ATOM 1737 N N . LEU A 1 243 ? 1.202 10.172 13.010 1.00 95.00 243 LEU A N 1
ATOM 1738 C CA . LEU A 1 243 ? 1.018 8.733 13.128 1.00 95.00 243 LEU A CA 1
ATOM 1739 C C . LEU A 1 243 ? 1.711 8.227 14.389 1.00 95.00 243 LEU A C 1
ATOM 1741 O O . LEU A 1 243 ? 2.799 8.686 14.729 1.00 95.00 243 LEU A O 1
ATOM 1745 N N . ASP A 1 244 ? 1.087 7.266 15.056 1.00 94.69 244 ASP A N 1
ATOM 1746 C CA . ASP A 1 244 ? 1.664 6.554 16.187 1.00 94.69 244 ASP A CA 1
ATOM 1747 C C . ASP A 1 244 ? 2.796 5.602 15.759 1.00 94.69 244 ASP A C 1
ATOM 1749 O O . ASP A 1 244 ? 3.135 5.480 14.582 1.00 94.69 244 ASP A O 1
ATOM 1753 N N . ASP A 1 245 ? 3.353 4.873 16.728 1.00 93.50 245 ASP A N 1
ATOM 1754 C CA . ASP A 1 245 ? 4.455 3.935 16.497 1.00 93.50 245 ASP A CA 1
ATOM 1755 C C . ASP A 1 245 ? 4.103 2.758 15.566 1.00 93.50 245 ASP A C 1
ATOM 1757 O O . ASP A 1 245 ? 5.011 2.080 15.084 1.00 93.50 245 ASP A O 1
ATOM 1761 N N . CYS A 1 246 ? 2.816 2.486 15.317 1.00 95.31 246 CYS A N 1
ATOM 1762 C CA . CYS A 1 246 ? 2.361 1.487 14.347 1.00 95.31 246 CYS A CA 1
ATOM 1763 C C . CYS A 1 246 ? 2.066 2.078 12.966 1.00 95.31 246 CYS A C 1
ATOM 1765 O O . CYS A 1 246 ? 1.691 1.324 12.064 1.00 95.31 246 CYS A O 1
ATOM 1767 N N . SER A 1 247 ? 2.288 3.382 12.786 1.00 95.88 247 SER A N 1
ATOM 1768 C CA . SER A 1 247 ? 1.998 4.131 11.559 1.00 95.88 247 SER A CA 1
ATOM 1769 C C . SER A 1 247 ? 0.509 4.278 11.272 1.00 95.88 247 SER A C 1
ATOM 1771 O O . SER A 1 247 ? 0.072 4.296 10.121 1.00 95.88 247 SER A O 1
ATOM 1773 N N . GLY A 1 248 ? -0.295 4.380 12.323 1.00 95.88 248 GLY A N 1
ATOM 1774 C CA . GLY A 1 248 ? -1.695 4.735 12.181 1.00 95.88 248 GLY A CA 1
ATOM 1775 C C . GLY A 1 248 ? -2.096 5.871 13.097 1.00 95.88 248 GLY A C 1
ATOM 1776 O O . GLY A 1 248 ? -1.296 6.453 13.824 1.00 95.88 248 GLY A O 1
ATOM 1777 N N . PHE A 1 249 ? -3.362 6.231 13.005 1.00 94.50 249 PHE A N 1
ATOM 1778 C CA . PHE A 1 249 ? -3.902 7.396 13.668 1.00 94.50 249 PHE A CA 1
ATOM 1779 C C . PHE A 1 249 ? -5.287 7.077 14.213 1.00 94.50 249 PHE A C 1
ATOM 1781 O O . PHE A 1 249 ? -6.171 6.596 13.496 1.00 94.50 249 PHE A O 1
ATOM 1788 N N . GLU A 1 250 ? -5.454 7.327 15.511 1.00 92.62 250 GLU A N 1
ATOM 1789 C CA . GLU A 1 250 ? -6.731 7.177 16.190 1.00 92.62 250 GLU A CA 1
ATOM 1790 C C . GLU A 1 250 ? -7.532 8.466 16.036 1.00 92.62 250 GLU A C 1
ATOM 1792 O O . GLU A 1 250 ? -7.142 9.526 16.527 1.00 92.62 250 GLU A O 1
ATOM 1797 N N . MET A 1 251 ? -8.670 8.374 15.359 1.00 83.38 251 MET A N 1
ATOM 1798 C CA . MET A 1 251 ? -9.581 9.493 15.209 1.00 83.38 251 MET A CA 1
ATOM 1799 C C . MET A 1 251 ? -11.017 9.004 15.169 1.00 83.38 251 MET A C 1
ATOM 1801 O O . MET A 1 251 ? -11.432 8.281 14.263 1.00 83.38 251 MET A O 1
ATOM 1805 N N . GLU A 1 252 ? -11.796 9.486 16.130 1.00 71.25 252 GLU A N 1
ATOM 1806 C CA . GLU A 1 252 ? -13.244 9.372 16.104 1.00 71.25 252 GLU A CA 1
ATOM 1807 C C . GLU A 1 252 ? -13.803 10.563 15.316 1.00 71.25 252 GLU A C 1
ATOM 1809 O O . GLU A 1 252 ? -13.758 11.698 15.789 1.00 71.25 252 GLU A O 1
ATOM 1814 N N . ILE A 1 253 ? -14.320 10.317 14.108 1.00 65.69 253 ILE A N 1
ATOM 1815 C CA . ILE A 1 253 ? -15.110 11.305 13.358 1.00 65.69 253 ILE A CA 1
ATOM 1816 C C . ILE A 1 253 ? -16.587 10.966 13.569 1.00 65.69 253 ILE A C 1
ATOM 1818 O O . ILE A 1 253 ? -17.073 9.971 13.030 1.00 65.69 253 ILE A O 1
ATOM 1822 N N . PRO A 1 254 ? -17.336 11.743 14.373 1.00 60.09 254 PRO A N 1
ATOM 1823 C CA . PRO A 1 254 ? -18.753 11.476 14.572 1.00 60.09 254 PRO A CA 1
ATOM 1824 C C . PRO A 1 254 ? -19.547 11.858 13.313 1.00 60.09 254 PRO A C 1
ATOM 1826 O O . PRO A 1 254 ? -19.377 12.958 12.795 1.00 60.09 254 PRO A O 1
ATOM 1829 N N . ARG A 1 255 ? -20.499 11.008 12.890 1.00 55.62 255 ARG A N 1
ATOM 1830 C CA . ARG A 1 255 ? -21.343 11.157 11.674 1.00 55.62 255 ARG A CA 1
ATOM 1831 C C . ARG A 1 255 ? -22.176 12.456 11.542 1.00 55.62 255 ARG A C 1
ATOM 1833 O O . ARG A 1 255 ? -23.044 12.521 10.683 1.00 55.62 255 ARG A O 1
ATOM 1840 N N . ARG A 1 256 ? -22.081 13.418 12.469 1.00 55.88 256 ARG A N 1
ATOM 1841 C CA . ARG A 1 256 ? -22.981 14.593 12.548 1.00 55.88 256 ARG A CA 1
ATOM 1842 C C . ARG A 1 256 ? -22.328 15.841 13.148 1.00 55.88 256 ARG A C 1
ATOM 1844 O O . ARG A 1 256 ? -23.007 16.646 13.786 1.00 55.88 256 ARG A O 1
ATOM 1851 N N . THR A 1 257 ? -21.020 15.999 12.999 1.00 59.91 257 THR A N 1
ATOM 1852 C CA . THR A 1 257 ? -20.326 17.231 13.397 1.00 59.91 257 THR A CA 1
ATOM 1853 C C . THR A 1 257 ? -19.885 18.009 12.164 1.00 59.91 257 THR A C 1
ATOM 1855 O O . THR A 1 257 ? -19.824 17.480 11.060 1.00 59.91 257 THR A O 1
ATOM 1858 N N . SER A 1 258 ? -19.520 19.275 12.353 1.00 58.47 258 SER A N 1
ATOM 1859 C CA . SER A 1 258 ? -18.839 20.094 11.338 1.00 58.47 258 SER A CA 1
ATOM 1860 C C . SER A 1 258 ? -17.480 19.532 10.877 1.00 58.47 258 SER A C 1
ATOM 1862 O O . SER A 1 258 ? -16.808 20.168 10.074 1.00 58.47 258 SER A O 1
ATOM 1864 N N . GLN A 1 259 ? -17.062 18.383 11.414 1.00 69.56 259 GLN A N 1
ATOM 1865 C CA . GLN A 1 259 ? -15.819 17.671 11.138 1.00 69.56 259 GLN A CA 1
ATOM 1866 C C . GLN A 1 259 ? -16.060 16.363 10.360 1.00 69.56 259 GLN A C 1
ATOM 1868 O O . GLN A 1 259 ? -15.132 15.576 10.205 1.00 69.56 259 GLN A O 1
ATOM 1873 N N . GLU A 1 260 ? -17.288 16.104 9.897 1.00 79.81 260 GLU A N 1
ATOM 1874 C CA . GLU A 1 260 ? -17.565 14.990 8.989 1.00 79.81 260 GLU A CA 1
ATOM 1875 C C . GLU A 1 260 ? -16.812 15.189 7.668 1.00 79.81 260 GLU A C 1
ATOM 1877 O O . GLU A 1 260 ? -16.911 16.242 7.036 1.00 79.81 260 GLU A O 1
ATOM 1882 N N . ILE A 1 261 ? -16.077 14.158 7.249 1.00 85.06 261 ILE A N 1
ATOM 1883 C CA . ILE A 1 261 ? -15.414 14.102 5.948 1.00 85.06 261 ILE A CA 1
ATOM 1884 C C . ILE A 1 261 ? -16.231 13.148 5.070 1.00 85.06 261 ILE A C 1
ATOM 1886 O O . ILE A 1 261 ? -16.208 11.937 5.309 1.00 85.06 261 ILE A O 1
ATOM 1890 N N . PRO A 1 262 ? -16.979 13.652 4.070 1.00 86.44 262 PRO A N 1
ATOM 1891 C CA . PRO A 1 262 ? -17.760 12.802 3.183 1.00 86.44 262 PRO A CA 1
ATOM 1892 C C . PRO A 1 262 ? -16.899 11.728 2.512 1.00 86.44 262 PRO A C 1
ATOM 1894 O O . PRO A 1 262 ? -15.876 12.026 1.898 1.00 86.44 262 PRO A O 1
ATOM 1897 N N . GLY A 1 263 ? -17.341 10.474 2.609 1.00 85.06 263 GLY A N 1
ATOM 1898 C CA . GLY A 1 263 ? -16.634 9.322 2.045 1.00 85.06 263 GLY A CA 1
ATOM 1899 C C . GLY A 1 263 ? -15.575 8.710 2.963 1.00 85.06 263 GLY A C 1
ATOM 1900 O O . GLY A 1 263 ? -15.040 7.658 2.618 1.00 85.06 263 GLY A O 1
ATOM 1901 N N . LEU A 1 264 ? -15.307 9.306 4.128 1.00 89.19 264 LEU A N 1
ATOM 1902 C CA . LEU A 1 264 ? -14.481 8.677 5.150 1.00 89.19 264 LEU A CA 1
ATOM 1903 C C . LEU A 1 264 ? -15.299 7.671 5.971 1.00 89.19 264 LEU A C 1
ATOM 1905 O O . LEU A 1 264 ? -16.472 7.892 6.272 1.00 89.19 264 LEU A O 1
ATOM 1909 N N . ASP A 1 265 ? -14.666 6.558 6.330 1.00 89.44 265 ASP A N 1
ATOM 1910 C CA . ASP A 1 265 ? -15.264 5.537 7.184 1.00 89.44 265 ASP A CA 1
ATOM 1911 C C . ASP A 1 265 ? -15.375 5.961 8.665 1.00 89.44 265 ASP A C 1
ATOM 1913 O O . ASP A 1 265 ? -14.950 7.036 9.089 1.00 89.44 265 ASP A O 1
ATOM 1917 N N . GLU A 1 266 ? -15.925 5.061 9.479 1.00 88.06 266 GLU A N 1
ATOM 1918 C CA . GLU A 1 266 ? -16.145 5.265 10.916 1.00 88.06 266 GLU A CA 1
ATOM 1919 C C . GLU A 1 266 ? -15.224 4.421 11.799 1.00 88.06 266 GLU A C 1
ATOM 1921 O O . GLU A 1 266 ? -15.491 4.235 12.990 1.00 88.06 266 GLU A O 1
ATOM 1926 N N . PHE A 1 267 ? -14.144 3.876 11.243 1.00 91.19 267 PHE A N 1
ATOM 1927 C CA . PHE A 1 267 ? -13.160 3.186 12.055 1.00 91.19 267 PHE A CA 1
ATOM 1928 C C . PHE A 1 267 ? -12.481 4.181 12.989 1.00 91.19 267 PHE A C 1
ATOM 1930 O O . PHE A 1 267 ? -12.072 5.279 12.612 1.00 91.19 267 PHE A O 1
ATOM 1937 N N . LYS A 1 268 ? -12.352 3.758 14.245 1.00 90.62 268 LYS A N 1
ATOM 1938 C CA . LYS A 1 268 ? -11.667 4.519 15.286 1.00 90.62 268 LYS A CA 1
ATOM 1939 C C . LYS A 1 268 ? -10.172 4.678 14.998 1.00 90.62 268 LYS A C 1
ATOM 1941 O O . LYS A 1 268 ? -9.563 5.639 15.448 1.00 90.62 268 LYS A O 1
ATOM 1946 N N . TYR A 1 269 ? -9.592 3.739 14.258 1.00 95.44 269 TYR A N 1
ATOM 1947 C CA . TYR A 1 269 ? -8.173 3.692 13.945 1.00 95.44 269 TYR A CA 1
ATOM 1948 C C . TYR A 1 269 ? -7.965 3.350 12.473 1.00 95.44 269 TYR A C 1
ATOM 1950 O O . TYR A 1 269 ? -8.738 2.583 11.897 1.00 95.44 269 TYR A O 1
ATOM 1958 N N . ARG A 1 270 ? -6.926 3.927 11.872 1.00 96.12 270 ARG A N 1
ATOM 1959 C CA . ARG A 1 270 ? -6.584 3.760 10.458 1.00 96.12 270 ARG A CA 1
ATOM 1960 C C . ARG A 1 270 ? -5.077 3.862 10.268 1.00 96.12 270 ARG A C 1
ATOM 1962 O O . ARG A 1 270 ? -4.444 4.734 10.857 1.00 96.12 270 ARG A O 1
ATOM 1969 N N . TYR A 1 271 ? -4.521 2.972 9.457 1.00 97.81 271 TYR A N 1
ATOM 1970 C CA . TYR A 1 271 ? -3.119 3.017 9.041 1.00 97.81 271 TYR A CA 1
ATOM 1971 C C . TYR A 1 271 ? -2.933 3.981 7.885 1.00 97.81 271 TYR A C 1
ATOM 1973 O O . TYR A 1 271 ? -3.839 4.120 7.067 1.00 97.81 271 TYR A O 1
ATOM 1981 N N . TYR A 1 272 ? -1.754 4.579 7.774 1.00 97.50 272 TYR A N 1
ATOM 1982 C CA . TYR A 1 272 ? -1.390 5.428 6.645 1.00 97.50 272 TYR A CA 1
ATOM 1983 C C . TYR A 1 272 ? -0.049 4.978 6.082 1.00 97.50 272 TYR A C 1
ATOM 1985 O O . TYR A 1 272 ? 0.846 4.570 6.822 1.00 97.50 272 TYR A O 1
ATOM 1993 N N . PHE A 1 273 ? 0.093 5.075 4.765 1.00 96.81 273 PHE A N 1
ATOM 1994 C CA . PHE A 1 273 ? 1.415 5.064 4.156 1.00 96.81 273 PHE A CA 1
ATOM 1995 C C . PHE A 1 273 ? 2.183 6.338 4.534 1.00 96.81 273 PHE A C 1
ATOM 1997 O O . PHE A 1 273 ? 1.606 7.421 4.623 1.00 96.81 273 PHE A O 1
ATOM 2004 N N . ASN A 1 274 ? 3.493 6.205 4.723 1.00 93.56 274 ASN A N 1
ATOM 2005 C CA . ASN A 1 274 ? 4.409 7.297 5.026 1.00 93.56 274 ASN A CA 1
ATOM 2006 C C . ASN A 1 274 ? 5.419 7.492 3.883 1.00 93.56 274 ASN A C 1
ATOM 2008 O O . ASN A 1 274 ? 5.884 6.530 3.265 1.00 93.56 274 ASN A O 1
ATOM 2012 N N . GLY A 1 275 ? 5.780 8.746 3.620 1.00 92.94 275 GLY A N 1
ATOM 2013 C CA . GLY A 1 275 ? 6.641 9.139 2.505 1.00 92.94 275 GLY A CA 1
ATOM 2014 C C . GLY A 1 275 ? 5.873 9.641 1.272 1.00 92.94 275 GLY A C 1
ATOM 2015 O O . GLY A 1 275 ? 4.641 9.678 1.249 1.00 92.94 275 GLY A O 1
ATOM 2016 N N . PRO A 1 276 ? 6.592 10.106 0.238 1.00 95.00 276 PRO A N 1
ATOM 2017 C CA . PRO A 1 276 ? 5.996 10.786 -0.901 1.00 95.00 276 PRO A CA 1
ATOM 2018 C C . PRO A 1 276 ? 5.366 9.812 -1.908 1.00 95.00 276 PRO A C 1
ATOM 2020 O O . PRO A 1 276 ? 5.743 8.645 -1.995 1.00 95.00 276 PRO A O 1
ATOM 2023 N N . LEU A 1 277 ? 4.443 10.338 -2.720 1.00 95.81 277 LEU A N 1
ATOM 2024 C CA . LEU A 1 277 ? 4.021 9.665 -3.950 1.00 95.81 277 LEU A CA 1
ATOM 2025 C C . LEU A 1 277 ? 5.054 9.931 -5.041 1.00 95.81 277 LEU A C 1
ATOM 2027 O O . LEU A 1 277 ? 5.612 11.031 -5.102 1.00 95.81 277 LEU A O 1
ATOM 2031 N N . SER A 1 278 ? 5.269 8.948 -5.905 1.00 96.69 278 SER A N 1
ATOM 2032 C CA . SER A 1 278 ? 6.110 9.102 -7.083 1.00 96.69 278 SER A CA 1
ATOM 2033 C C . SER A 1 278 ? 5.493 10.079 -8.098 1.00 96.69 278 SER A C 1
ATOM 2035 O O . SER A 1 278 ? 4.312 10.427 -8.045 1.00 96.69 278 SER A O 1
ATOM 2037 N N . ASP A 1 279 ? 6.297 10.478 -9.076 1.00 97.50 279 ASP A N 1
ATOM 2038 C CA . ASP A 1 279 ? 5.906 11.261 -10.245 1.00 97.50 279 ASP A CA 1
ATOM 2039 C C . ASP A 1 279 ? 5.204 10.434 -11.340 1.00 97.50 279 ASP A C 1
ATOM 2041 O O . ASP A 1 279 ? 4.838 10.985 -12.379 1.00 97.50 279 ASP A O 1
ATOM 2045 N N . LEU A 1 280 ? 5.001 9.131 -11.104 1.00 97.06 280 LEU A N 1
ATOM 2046 C CA . LEU A 1 280 ? 4.360 8.169 -12.008 1.00 97.06 280 LEU A CA 1
ATOM 2047 C C . LEU A 1 280 ? 5.077 7.958 -13.352 1.00 97.06 280 LEU A C 1
ATOM 2049 O O . LEU A 1 280 ? 4.482 7.399 -14.274 1.00 97.06 280 LEU A O 1
ATOM 2053 N N . VAL A 1 281 ? 6.331 8.395 -13.487 1.00 96.50 281 VAL A N 1
ATOM 2054 C CA . VAL A 1 281 ? 7.092 8.279 -14.744 1.00 96.50 281 VAL A CA 1
ATOM 2055 C C . VAL A 1 281 ? 8.527 7.805 -14.544 1.00 96.50 281 VAL A C 1
ATOM 2057 O O . VAL A 1 281 ? 9.087 7.155 -15.425 1.00 96.50 281 VAL A O 1
ATOM 2060 N N . SER A 1 282 ? 9.135 8.112 -13.404 1.00 97.62 282 SER A N 1
ATOM 2061 C CA . SER A 1 282 ? 10.542 7.841 -13.145 1.00 97.62 282 SER A CA 1
ATOM 2062 C C . SER A 1 282 ? 10.772 6.425 -12.631 1.00 97.62 282 SER A C 1
ATOM 2064 O O . SER A 1 282 ? 10.094 5.947 -11.720 1.00 97.62 282 SER A O 1
ATOM 2066 N N . LEU A 1 283 ? 11.791 5.778 -13.194 1.00 96.25 283 LEU A N 1
ATOM 2067 C CA . LEU A 1 283 ? 12.302 4.488 -12.752 1.00 96.25 283 LEU A CA 1
ATOM 2068 C C . LEU A 1 283 ? 13.727 4.681 -12.194 1.00 96.25 283 LEU A C 1
ATOM 2070 O O . LEU A 1 283 ? 14.520 5.394 -12.815 1.00 96.25 283 LEU A O 1
ATOM 2074 N N . PRO A 1 284 ? 14.091 4.042 -11.068 1.00 95.75 284 PRO A N 1
ATOM 2075 C CA . PRO A 1 284 ? 13.161 3.534 -10.057 1.00 95.75 284 PRO A CA 1
ATOM 2076 C C . PRO A 1 284 ? 12.255 4.658 -9.526 1.00 95.75 284 PRO A C 1
ATOM 2078 O O . PRO A 1 284 ? 12.509 5.834 -9.786 1.00 95.75 284 PRO A O 1
ATOM 2081 N N . THR A 1 285 ? 11.217 4.289 -8.775 1.00 95.69 285 THR A N 1
ATOM 2082 C CA . THR A 1 285 ? 10.267 5.234 -8.158 1.00 95.69 285 THR A CA 1
ATOM 2083 C C . THR A 1 285 ? 10.924 6.527 -7.650 1.00 95.69 285 THR A C 1
ATOM 2085 O O . THR A 1 285 ? 11.856 6.490 -6.844 1.00 95.69 285 THR A O 1
ATOM 2088 N N . ASN A 1 286 ? 10.429 7.681 -8.104 1.00 96.25 286 ASN A N 1
ATOM 2089 C CA . ASN A 1 286 ? 10.935 8.995 -7.709 1.00 96.25 286 ASN A CA 1
ATOM 2090 C C . ASN A 1 286 ? 9.786 10.016 -7.567 1.00 96.25 286 ASN A C 1
ATOM 2092 O O . ASN A 1 286 ? 8.935 10.050 -8.446 1.00 96.25 286 ASN A O 1
ATOM 2096 N N . PRO A 1 287 ? 9.759 10.862 -6.519 1.00 96.44 287 PRO A N 1
ATOM 2097 C CA . PRO A 1 287 ? 10.580 10.735 -5.317 1.00 96.44 287 PRO A CA 1
ATOM 2098 C C . PRO A 1 287 ? 10.343 9.380 -4.640 1.00 96.44 287 PRO A C 1
ATOM 2100 O O . PRO A 1 287 ? 9.218 8.893 -4.559 1.00 96.44 287 PRO A O 1
ATOM 2103 N N . LYS A 1 288 ? 11.427 8.750 -4.183 1.00 93.75 288 LYS A N 1
ATOM 2104 C CA . LYS A 1 288 ? 11.342 7.620 -3.255 1.00 93.75 288 LYS A CA 1
ATOM 2105 C C . LYS A 1 288 ? 11.238 8.151 -1.824 1.00 93.75 288 LYS A C 1
ATOM 2107 O O . LYS A 1 288 ? 11.731 9.255 -1.567 1.00 93.75 288 LYS A O 1
ATOM 2112 N N . PRO A 1 289 ? 10.685 7.371 -0.884 1.00 93.94 289 PRO A N 1
ATOM 2113 C CA . PRO A 1 289 ? 10.833 7.652 0.535 1.00 93.94 289 PRO A CA 1
ATOM 2114 C C . PRO A 1 289 ? 12.299 7.837 0.951 1.00 93.94 289 PRO A C 1
ATOM 2116 O O . PRO A 1 289 ? 13.229 7.277 0.360 1.00 93.94 289 PRO A O 1
ATOM 2119 N N . SER A 1 290 ? 12.494 8.656 1.975 1.00 92.31 290 SER A N 1
ATOM 2120 C CA . SER A 1 290 ? 13.737 8.819 2.722 1.00 92.31 290 SER A CA 1
ATOM 2121 C C . SER A 1 290 ? 13.834 7.774 3.838 1.00 92.31 290 SER A C 1
ATOM 2123 O O . SER A 1 290 ? 12.825 7.210 4.250 1.00 92.31 290 SER A O 1
ATOM 2125 N N . ALA A 1 291 ? 15.030 7.527 4.384 1.00 90.56 291 ALA A N 1
ATOM 2126 C CA . ALA A 1 291 ? 15.190 6.607 5.519 1.00 90.56 291 ALA A CA 1
ATOM 2127 C C . ALA A 1 291 ? 14.356 7.018 6.748 1.00 90.56 291 ALA A C 1
ATOM 2129 O O . ALA A 1 291 ? 13.868 6.157 7.476 1.00 90.56 291 ALA A O 1
ATOM 2130 N N . SER A 1 292 ? 14.137 8.322 6.949 1.00 90.94 292 SER A N 1
ATOM 2131 C CA . SER A 1 292 ? 13.262 8.838 8.006 1.00 90.94 292 SER A CA 1
ATOM 2132 C C . SER A 1 292 ? 11.784 8.512 7.792 1.00 90.94 292 SER A C 1
ATOM 2134 O O . SER A 1 292 ? 11.033 8.532 8.757 1.00 90.94 292 SER A O 1
ATOM 2136 N N . ASP A 1 293 ? 11.363 8.168 6.572 1.00 92.69 293 ASP A N 1
ATOM 2137 C CA . ASP A 1 293 ? 9.973 7.798 6.274 1.00 92.69 293 ASP A CA 1
ATOM 2138 C C . ASP A 1 293 ? 9.634 6.356 6.668 1.00 92.69 293 ASP A C 1
ATOM 2140 O O . ASP A 1 293 ? 8.480 5.930 6.560 1.00 92.69 293 ASP A O 1
ATOM 2144 N N . TYR A 1 294 ? 10.615 5.600 7.165 1.00 92.19 294 TYR A N 1
ATOM 2145 C CA . TYR A 1 294 ? 10.380 4.280 7.733 1.00 92.19 294 TYR A CA 1
ATOM 2146 C C . TYR A 1 294 ? 9.296 4.358 8.830 1.00 92.19 294 TYR A C 1
ATOM 2148 O O . TYR A 1 294 ? 9.379 5.223 9.710 1.00 92.19 294 TYR A O 1
ATOM 2156 N N . PRO A 1 295 ? 8.278 3.476 8.802 1.00 93.25 295 PRO A N 1
ATOM 2157 C CA . PRO A 1 295 ? 8.242 2.169 8.127 1.00 93.25 295 PRO A CA 1
ATOM 2158 C C . PRO A 1 295 ? 7.615 2.106 6.727 1.00 93.25 295 PRO A C 1
ATOM 2160 O O . PRO A 1 295 ? 7.398 1.001 6.231 1.00 93.25 295 PRO A O 1
ATOM 2163 N N . PHE A 1 296 ? 7.358 3.244 6.073 1.00 93.12 296 PHE A N 1
ATOM 2164 C CA . PHE A 1 296 ? 6.704 3.393 4.755 1.00 93.12 296 PHE A CA 1
ATOM 2165 C C . PHE A 1 296 ? 5.245 2.909 4.686 1.00 93.12 296 PHE A C 1
ATOM 2167 O O . PHE A 1 296 ? 4.405 3.612 4.138 1.00 93.12 296 PHE A O 1
ATOM 2174 N N . ALA A 1 297 ? 4.936 1.739 5.244 1.00 92.38 297 ALA A N 1
ATOM 2175 C CA . ALA A 1 297 ? 3.595 1.204 5.468 1.00 92.38 297 ALA A CA 1
ATOM 2176 C C . ALA A 1 297 ? 3.315 1.147 6.985 1.00 92.38 297 ALA A C 1
ATOM 2178 O O . ALA A 1 297 ? 3.464 2.157 7.661 1.00 92.38 297 ALA A O 1
ATOM 2179 N N . MET A 1 298 ? 2.937 -0.014 7.538 1.00 94.06 298 MET A N 1
ATOM 2180 C CA . MET A 1 298 ? 2.683 -0.195 8.978 1.00 94.06 298 MET A CA 1
ATOM 2181 C C . MET A 1 298 ? 3.800 -0.965 9.687 1.00 94.06 298 MET A C 1
ATOM 2183 O O . MET A 1 298 ? 4.312 -1.959 9.166 1.00 94.06 298 MET A O 1
ATOM 2187 N N . LYS A 1 299 ? 4.125 -0.541 10.913 1.00 94.06 299 LYS A N 1
ATOM 2188 C CA . LYS A 1 299 ? 5.114 -1.209 11.779 1.00 94.06 299 LYS A CA 1
ATOM 2189 C C . LYS A 1 299 ? 4.527 -2.363 12.588 1.00 94.06 299 LYS A C 1
ATOM 2191 O O . LYS A 1 299 ? 5.199 -3.357 12.854 1.00 94.06 299 LYS A O 1
ATOM 2196 N N . CYS A 1 300 ? 3.276 -2.216 13.016 1.00 95.50 300 CYS A N 1
ATOM 2197 C CA . CYS A 1 300 ? 2.609 -3.160 13.902 1.00 95.50 300 CYS A CA 1
ATOM 2198 C C . CYS A 1 300 ? 1.096 -3.199 13.705 1.00 95.50 300 CYS A C 1
ATOM 2200 O O . CYS A 1 300 ? 0.492 -2.247 13.212 1.00 95.50 300 CYS A O 1
ATOM 2202 N N . TYR A 1 301 ? 0.480 -4.302 14.132 1.00 96.44 301 TYR A N 1
ATOM 2203 C CA . TYR A 1 301 ? -0.971 -4.402 14.242 1.00 96.44 301 TYR A CA 1
ATOM 2204 C C . TYR A 1 301 ? -1.448 -3.814 15.577 1.00 96.44 301 TYR A C 1
ATOM 2206 O O . TYR A 1 301 ? -0.872 -4.090 16.635 1.00 96.44 301 TYR A O 1
ATOM 2214 N N . ARG A 1 302 ? -2.504 -3.003 15.516 1.00 95.94 302 ARG A N 1
ATOM 2215 C CA . ARG A 1 302 ? -3.171 -2.333 16.641 1.00 95.94 302 ARG A CA 1
ATOM 2216 C C . ARG A 1 302 ? -4.475 -3.009 17.007 1.00 95.94 302 ARG A C 1
ATOM 2218 O O . ARG A 1 302 ? -4.998 -2.744 18.083 1.00 95.94 302 ARG A O 1
ATOM 2225 N N . GLY A 1 303 ? -5.007 -3.855 16.137 1.00 92.94 303 GLY A N 1
ATOM 2226 C CA . GLY A 1 303 ? -6.150 -4.711 16.392 1.00 92.94 303 GLY A CA 1
ATOM 2227 C C . GLY A 1 303 ? -5.769 -6.172 16.596 1.00 92.94 303 GLY A C 1
ATOM 2228 O O . GLY A 1 303 ? -4.610 -6.580 16.514 1.00 92.94 303 GLY A O 1
ATOM 2229 N N . PHE A 1 304 ? -6.784 -6.995 16.842 1.00 86.44 304 PHE A N 1
ATOM 2230 C CA . PHE A 1 304 ? -6.621 -8.443 16.908 1.00 86.44 304 PHE A CA 1
ATOM 2231 C C . PHE A 1 304 ? -6.713 -9.058 15.515 1.00 86.44 304 PHE A C 1
ATOM 2233 O O . PHE A 1 304 ? -7.749 -8.972 14.869 1.00 86.44 304 PHE A O 1
ATOM 2240 N N . SER A 1 305 ? -5.688 -9.790 15.081 1.00 76.19 305 SER A N 1
ATOM 2241 C CA . SER A 1 305 ? -5.856 -10.696 13.934 1.00 76.19 305 SER A CA 1
ATOM 2242 C C . SER A 1 305 ? -6.835 -11.833 14.270 1.00 76.19 305 SER A C 1
ATOM 2244 O O . SER A 1 305 ? -6.932 -12.255 15.425 1.00 76.19 305 SER A O 1
ATOM 2246 N N . LEU A 1 306 ? -7.520 -12.411 13.274 1.00 70.31 306 LEU A N 1
ATOM 2247 C CA . LEU A 1 306 ? -8.383 -13.583 13.516 1.00 70.31 306 LEU A CA 1
ATOM 2248 C C . LEU A 1 306 ? -7.607 -14.775 14.092 1.00 70.31 306 LEU A C 1
ATOM 2250 O O . LEU A 1 306 ? -8.148 -15.539 14.887 1.00 70.31 306 LEU A O 1
ATOM 2254 N N . ILE A 1 307 ? -6.320 -14.901 13.759 1.00 64.06 307 ILE A N 1
ATOM 2255 C CA . ILE A 1 307 ? -5.425 -15.903 14.354 1.00 64.06 307 ILE A CA 1
ATOM 2256 C C . ILE A 1 307 ? -5.290 -15.671 15.870 1.00 64.06 307 ILE A C 1
ATOM 2258 O O . ILE A 1 307 ? -5.352 -16.626 16.645 1.00 64.06 307 ILE A O 1
ATOM 2262 N N . ALA A 1 308 ? -5.166 -14.413 16.305 1.00 59.12 308 ALA A N 1
ATOM 2263 C CA . ALA A 1 308 ? -5.146 -14.058 17.722 1.00 59.12 308 ALA A CA 1
ATOM 2264 C C . ALA A 1 308 ? -6.512 -14.296 18.392 1.00 59.12 308 ALA A C 1
ATOM 2266 O O . ALA A 1 308 ? -6.563 -14.862 19.483 1.00 59.12 308 ALA A O 1
ATOM 2267 N N . ALA A 1 309 ? -7.619 -13.954 17.727 1.00 58.66 309 ALA A N 1
ATOM 2268 C CA . ALA A 1 309 ? -8.969 -14.174 18.253 1.00 58.66 309 ALA A CA 1
ATOM 2269 C C . ALA A 1 309 ? -9.271 -15.668 18.495 1.00 58.66 309 ALA A C 1
ATOM 2271 O O . ALA A 1 309 ? -9.783 -16.042 19.552 1.00 58.66 309 ALA A O 1
ATOM 2272 N N . VAL A 1 310 ? -8.880 -16.544 17.560 1.00 59.28 310 VAL A N 1
ATOM 2273 C CA . VAL A 1 310 ? -9.025 -18.003 17.706 1.00 59.28 310 VAL A CA 1
ATOM 2274 C C . VAL A 1 310 ? -8.161 -18.541 18.853 1.00 59.28 310 VAL A C 1
ATOM 2276 O O . VAL A 1 310 ? -8.626 -19.380 19.627 1.00 59.28 310 VAL A O 1
ATOM 2279 N N . ALA A 1 311 ? -6.931 -18.044 19.014 1.00 56.31 311 ALA A N 1
ATOM 2280 C CA . ALA A 1 311 ? -6.050 -18.449 20.111 1.00 56.31 311 ALA A CA 1
ATOM 2281 C C . ALA A 1 311 ? -6.589 -18.032 21.495 1.00 56.31 311 ALA A C 1
ATOM 2283 O O . ALA A 1 311 ? -6.522 -18.815 22.448 1.00 56.31 311 ALA A O 1
ATOM 2284 N N . ILE A 1 312 ? -7.172 -16.833 21.607 1.00 57.53 312 ILE A N 1
ATOM 2285 C CA . ILE A 1 312 ? -7.814 -16.348 22.840 1.00 57.53 312 ILE A CA 1
ATOM 2286 C C . ILE A 1 312 ? -9.036 -17.209 23.178 1.00 57.53 312 ILE A C 1
ATOM 2288 O O . ILE A 1 312 ? -9.174 -17.656 24.317 1.00 57.53 312 ILE A O 1
ATOM 2292 N N . ALA A 1 313 ? -9.884 -17.512 22.191 1.00 58.12 313 ALA A N 1
ATOM 2293 C CA . ALA A 1 313 ? -11.054 -18.365 22.389 1.00 58.12 313 ALA A CA 1
ATOM 2294 C C . ALA A 1 313 ? -10.663 -19.780 22.852 1.00 58.12 313 ALA A C 1
ATOM 2296 O O . ALA A 1 313 ? -11.233 -20.295 23.814 1.00 58.12 313 ALA A O 1
ATOM 2297 N N . ALA A 1 314 ? -9.647 -20.386 22.229 1.00 53.59 314 ALA A N 1
ATOM 2298 C CA . ALA A 1 314 ? -9.125 -21.688 22.645 1.00 53.59 314 ALA A CA 1
ATOM 2299 C C . ALA A 1 314 ? -8.593 -21.664 24.091 1.00 53.59 314 ALA A C 1
ATOM 2301 O O . ALA A 1 314 ? -8.852 -22.586 24.867 1.00 53.59 314 ALA A O 1
ATOM 2302 N N . SER A 1 315 ? -7.906 -20.585 24.473 1.00 57.22 315 SER A N 1
ATOM 2303 C CA . SER A 1 315 ? -7.366 -20.409 25.826 1.00 57.22 315 SER A CA 1
ATOM 2304 C C . SER A 1 315 ? -8.475 -20.248 26.872 1.00 57.22 315 SER A C 1
ATOM 2306 O O . SER A 1 315 ? -8.418 -20.869 27.932 1.00 57.22 315 SER A O 1
ATOM 2308 N N . ALA A 1 316 ? -9.528 -19.485 26.567 1.00 56.41 316 ALA A N 1
ATOM 2309 C CA . ALA A 1 316 ? -10.679 -19.316 27.454 1.00 56.41 316 ALA A CA 1
ATOM 2310 C C . ALA A 1 316 ? -11.442 -20.634 27.681 1.00 56.41 316 ALA A C 1
ATOM 2312 O O . ALA A 1 316 ? -11.815 -20.944 28.813 1.00 56.41 316 ALA A O 1
ATOM 2313 N N . VAL A 1 317 ? -11.620 -21.445 26.630 1.00 58.72 317 VAL A N 1
ATOM 2314 C CA . VAL A 1 317 ? -12.238 -22.780 26.735 1.00 58.72 317 VAL A CA 1
ATOM 2315 C C . VAL A 1 317 ? -11.401 -23.708 27.619 1.00 58.72 317 VAL A C 1
ATOM 2317 O O . VAL A 1 317 ? -11.958 -24.409 28.463 1.00 58.72 317 VAL A O 1
ATOM 2320 N N . ALA A 1 318 ? -10.072 -23.685 27.482 1.00 52.94 318 ALA A N 1
ATOM 2321 C CA . ALA A 1 318 ? -9.177 -24.485 28.317 1.00 52.94 318 ALA A CA 1
ATOM 2322 C C . ALA A 1 318 ? -9.246 -24.084 29.804 1.00 52.94 318 ALA A C 1
ATOM 2324 O O . ALA A 1 318 ? -9.322 -24.956 30.671 1.00 52.94 318 ALA A O 1
ATOM 2325 N N . ILE A 1 319 ? -9.290 -22.781 30.105 1.00 62.28 319 ILE A N 1
ATOM 2326 C CA . ILE A 1 319 ? -9.444 -22.264 31.477 1.00 62.28 319 ILE A CA 1
ATOM 2327 C C . ILE A 1 319 ? -10.795 -22.680 32.065 1.00 62.28 319 ILE A C 1
ATOM 2329 O O . ILE A 1 319 ? -10.862 -23.131 33.212 1.00 62.28 319 ILE A O 1
ATOM 2333 N N . LEU A 1 320 ? -11.875 -22.570 31.288 1.00 59.59 320 LEU A N 1
ATOM 2334 C CA . LEU A 1 320 ? -13.209 -22.958 31.737 1.00 59.59 320 LEU A CA 1
ATOM 2335 C C . LEU A 1 320 ? -13.272 -24.465 32.030 1.00 59.59 320 LEU A C 1
ATOM 2337 O O . LEU A 1 320 ? -13.758 -24.865 33.086 1.00 59.59 320 LEU A O 1
ATOM 2341 N N . ALA A 1 321 ? -12.707 -25.295 31.149 1.00 59.81 321 ALA A N 1
ATOM 2342 C CA . ALA A 1 321 ? -12.617 -26.739 31.348 1.00 59.81 321 ALA A CA 1
ATOM 2343 C C . ALA A 1 321 ? -11.805 -27.101 32.604 1.00 59.81 321 ALA A C 1
ATOM 2345 O O . ALA A 1 321 ? -12.259 -27.909 33.412 1.00 59.81 321 ALA A O 1
ATOM 2346 N N . ALA A 1 322 ? -10.648 -26.466 32.818 1.00 61.91 322 ALA A N 1
ATOM 2347 C CA . ALA A 1 322 ? -9.827 -26.682 34.011 1.00 61.91 322 ALA A CA 1
ATOM 2348 C C . ALA A 1 322 ? -10.561 -26.282 35.304 1.00 61.91 322 ALA A C 1
ATOM 2350 O O . ALA A 1 322 ? -10.479 -26.985 36.310 1.00 61.91 322 ALA A O 1
ATOM 2351 N N . THR A 1 323 ? -11.329 -25.190 35.261 1.00 67.56 323 THR A N 1
ATOM 2352 C CA . THR A 1 323 ? -12.118 -24.707 36.404 1.00 67.56 323 THR A CA 1
ATOM 2353 C C . THR A 1 323 ? -13.266 -25.664 36.736 1.00 67.56 323 THR A C 1
ATOM 2355 O O . THR A 1 323 ? -13.482 -25.986 37.902 1.00 67.56 323 THR A O 1
ATOM 2358 N N . VAL A 1 324 ? -13.968 -26.184 35.723 1.00 64.75 324 VAL A N 1
ATOM 2359 C CA . VAL A 1 324 ? -15.032 -27.188 35.901 1.00 64.75 324 VAL A CA 1
ATOM 2360 C C . VAL A 1 324 ? -14.477 -28.488 36.489 1.00 64.75 324 VAL A C 1
ATOM 2362 O O . VAL A 1 324 ? -15.070 -29.036 37.416 1.00 64.75 324 VAL A O 1
ATOM 2365 N N . VAL A 1 325 ? -13.319 -28.957 36.012 1.00 67.31 325 VAL A N 1
ATOM 2366 C CA . VAL A 1 325 ? -12.645 -30.143 36.568 1.00 67.31 325 VAL A CA 1
ATOM 2367 C C . VAL A 1 325 ? -12.238 -29.918 38.027 1.00 67.31 325 VAL A C 1
ATOM 2369 O O . VAL A 1 325 ? -12.461 -30.794 38.858 1.00 67.31 325 VAL A O 1
ATOM 2372 N N . ALA A 1 326 ? -11.695 -28.747 38.367 1.00 61.53 326 ALA A N 1
ATOM 2373 C CA . ALA A 1 326 ? -11.326 -28.421 39.743 1.00 61.53 326 ALA A CA 1
ATOM 2374 C C . ALA A 1 326 ? -12.541 -28.385 40.687 1.00 61.53 326 ALA A C 1
ATOM 2376 O O . ALA A 1 326 ? -12.460 -28.902 41.797 1.00 61.53 326 ALA A O 1
ATOM 2377 N N . ILE A 1 327 ? -13.676 -27.832 40.242 1.00 67.31 327 ILE A N 1
ATOM 2378 C CA . ILE A 1 327 ? -14.926 -27.820 41.021 1.00 67.31 327 ILE A CA 1
ATOM 2379 C C . ILE A 1 327 ? -15.466 -29.244 41.217 1.00 67.31 327 ILE A C 1
ATOM 2381 O O . ILE A 1 327 ? -15.864 -29.590 42.323 1.00 67.31 327 ILE A O 1
ATOM 2385 N N . LEU A 1 328 ? -15.440 -30.086 40.179 1.00 60.75 328 LEU A N 1
ATOM 2386 C CA . LEU A 1 328 ? -15.877 -31.486 40.265 1.00 60.75 328 LEU A CA 1
ATOM 2387 C C . LEU A 1 328 ? -14.993 -32.349 41.178 1.00 60.75 328 LEU A C 1
ATOM 2389 O O . LEU A 1 328 ? -15.481 -33.330 41.718 1.00 60.75 328 LEU A O 1
ATOM 2393 N N . LEU A 1 329 ? -13.715 -32.004 41.353 1.00 64.69 329 LEU A N 1
ATOM 2394 C CA . LEU A 1 329 ? -12.808 -32.687 42.286 1.00 64.69 329 LEU A CA 1
ATOM 2395 C C . LEU A 1 329 ? -12.987 -32.244 43.749 1.00 64.69 329 LEU A C 1
ATOM 2397 O O . LEU A 1 329 ? -12.427 -32.874 44.645 1.00 64.69 329 LEU A O 1
ATOM 2401 N N . LEU A 1 330 ? -13.717 -31.152 43.988 1.00 62.97 330 LEU A N 1
ATOM 2402 C CA . LEU A 1 330 ? -13.986 -30.589 45.316 1.00 62.97 330 LEU A CA 1
ATOM 2403 C C . LEU A 1 330 ? -15.388 -30.941 45.854 1.00 62.97 330 LEU A C 1
ATOM 2405 O O . LEU A 1 330 ? -15.700 -30.561 46.984 1.00 62.97 330 LEU A O 1
ATOM 2409 N N . LEU A 1 331 ? -16.211 -31.643 45.067 1.00 62.47 331 LEU A N 1
ATOM 2410 C CA . LEU A 1 331 ? -17.543 -32.155 45.419 1.00 62.47 331 LEU A CA 1
ATOM 2411 C C . LEU A 1 331 ? -17.506 -33.678 45.593 1.00 62.47 331 LEU A C 1
ATOM 2413 O O . LEU A 1 331 ? -18.236 -34.168 46.483 1.00 62.47 331 LEU A O 1
#

pLDDT: mean 81.08, std 21.66, range [24.69, 98.44]

Solvent-accessible surface area (backbone atoms only — not comparable to full-atom values): 17942 Å² total; per-residue (Å²): 141,81,84,79,82,76,82,79,76,78,79,79,66,87,69,64,74,82,59,88,43,60,64,31,43,44,70,9,84,58,36,35,59,49,75,49,78,46,71,89,54,98,67,38,30,28,38,39,39,23,29,22,16,45,66,38,74,46,48,22,26,31,38,69,88,45,88,42,30,10,41,72,51,32,77,33,83,31,38,56,24,19,31,39,61,45,78,45,71,17,25,59,73,49,50,81,44,98,63,74,44,60,61,32,40,46,30,71,53,76,49,27,39,32,69,49,18,25,32,29,28,20,41,18,41,80,94,52,88,50,32,59,66,54,80,82,50,90,84,31,77,63,40,27,19,31,24,39,26,25,39,45,45,55,46,71,76,85,69,84,87,80,82,90,79,91,81,89,79,91,78,91,74,94,76,92,72,93,60,51,77,61,72,8,53,30,31,27,43,42,36,46,28,55,58,51,62,71,72,39,59,36,90,59,40,18,37,38,80,47,30,35,34,50,18,27,37,44,24,28,40,39,27,36,78,72,41,39,70,38,37,39,44,90,63,65,50,80,74,90,63,40,19,43,91,34,22,24,43,79,47,83,60,56,96,82,49,101,70,54,56,74,91,61,79,78,60,51,46,36,34,29,20,25,49,52,60,33,73,68,72,40,48,30,33,32,56,58,58,54,80,65,29,60,48,16,29,44,30,31,36,53,30,48,28,48,71,53,52,53,51,51,52,54,50,52,51,52,53,51,51,53,49,53,52,55,53,64,74,74,110

Foldseek 3Di:
DDDDDDDPQPPPPPPQPDPFFDAADQAQPRWDWDWDWDPPDPFIKIKIKIQLGANGGAFWECDPPPQQYYRQFDGGRGHLAGGTIDIAIAGQAWDFDPDWFQVQQQDQDAQWAWRRGHGAHWQHDDDDGNPGFDPPDPLTPLSGAAQQQKHFAFQFDDDDDDDDDDDDDDDDDDDDDDGDHRPNRIYHQAFRQVQQVVVDAFPLLFFAFTTAGLNGATEGEQADGNNHGADEVLLVDDDDRHAYLFQKDFDADDPDDPRDGPNDDGDRMYHYFFADRFPNPTGPGPPDGDPSRPRRTTSTDRTDRVSRVVVVVVVVVVVVVVVVVVVVVVD

Organism: Emiliania huxleyi (strain CCMP1516) (NCBI:txid280463)

Secondary structure (DSSP, 8-state):
--------------------PPBPPTTSTT--EEEEEE-SSSS-EEEEEE-S--SS--B--S-TTSTT---TT---SSB--B---EEEEEESS--EEEEEE-HHHH-SS-SEEETTSPEE--SEESSSTTEE--SS-TTSGGGG--TTSEEEEE-SS-S-------------------PPPEEEEEEESS--HHHHHHH---TTSPPPEEEEETTS-EEE-SB-GGG-B-EEGGGT--SSSEE-TTSEEE----TTSTT--TT----SEEEE--SPPP-SS-SS-SSPPPGGGTTSS-SSEEE--HHHHHHHHHHHHHHHHHHHHHHHT--